Protein AF-A0AAV6JKT0-F1 (afdb_monomer_lite)

InterPro domains:
  IPR055290 F-box protein At3g26010-like [PTHR35546] (12-186)
  IPR056592 F-box protein At3g26010-like, beta-propeller domain [PF24750] (8-194)

Sequence (233 aa):
MDDPDCFFVGSSTSGIILCGRHPSTYFVCSPLADRWVRLPSPNDKTCGAMNVAVGFSFEEIQDTVSDTVRGRYRVVRANSRSISQIAHDTLLIETYSSETGVWEESVLRGCIPFLLIPRWPSTVFFYWVAYQSTIVAYDPDASHNRVWLIELPPSTGVQNVVLGESSSDGLLQCGIDDNVRSSLGLKVLRLQKNLHGYGCTAMVSALEWTVLYAFRYDWRVDQYPRLIAFLPA

Structure (mmCIF, N/CA/C/O backbone):
data_AF-A0AAV6JKT0-F1
#
_entry.id   AF-A0AAV6JKT0-F1
#
loop_
_atom_site.group_PDB
_atom_site.id
_atom_site.type_symbol
_atom_site.label_atom_id
_atom_site.label_alt_id
_atom_site.label_comp_id
_atom_site.label_asym_id
_atom_site.label_entity_id
_atom_site.label_seq_id
_atom_site.pdbx_PDB_ins_code
_atom_site.Cartn_x
_atom_site.Cartn_y
_atom_site.Cartn_z
_atom_site.occupancy
_atom_site.B_iso_or_equiv
_atom_site.auth_seq_id
_atom_site.auth_comp_id
_atom_site.auth_asym_id
_atom_site.auth_atom_id
_atom_site.pdbx_PDB_model_num
ATOM 1 N N . MET A 1 1 ? -31.814 -12.233 -8.873 1.00 32.31 1 MET A N 1
ATOM 2 C CA . MET A 1 1 ? -30.433 -12.738 -8.964 1.00 32.31 1 MET A CA 1
ATOM 3 C C . MET A 1 1 ? -29.643 -11.836 -8.055 1.00 32.31 1 MET A C 1
ATOM 5 O O . MET A 1 1 ? -29.435 -10.689 -8.424 1.00 32.31 1 MET A O 1
ATOM 9 N N . ASP A 1 2 ? -29.376 -12.299 -6.839 1.00 35.84 2 ASP A N 1
ATOM 10 C CA . ASP A 1 2 ? -28.517 -11.576 -5.908 1.00 35.84 2 ASP A CA 1
ATOM 11 C C . ASP A 1 2 ? -27.095 -11.604 -6.475 1.00 35.84 2 ASP A C 1
ATOM 13 O O . ASP A 1 2 ? -26.606 -12.662 -6.880 1.00 35.84 2 ASP A O 1
ATOM 17 N N . ASP A 1 3 ? -26.501 -10.420 -6.605 1.00 38.00 3 ASP A N 1
ATOM 18 C CA . ASP A 1 3 ? -25.117 -10.213 -7.031 1.00 38.00 3 ASP A CA 1
ATOM 19 C C . ASP A 1 3 ? -24.204 -11.083 -6.144 1.00 38.00 3 ASP A C 1
ATOM 21 O O . ASP A 1 3 ? -24.448 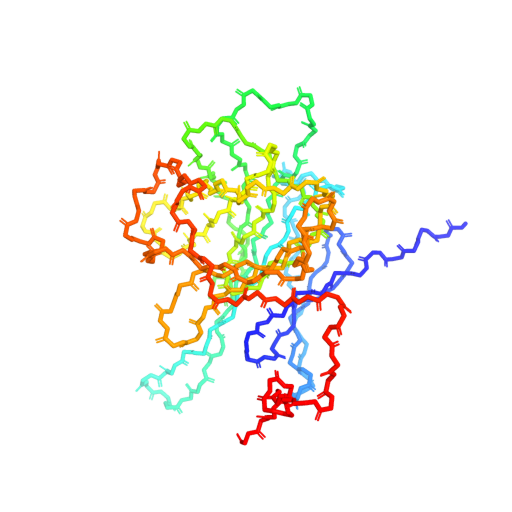-11.147 -4.933 1.00 38.00 3 ASP A O 1
ATOM 25 N N . PRO A 1 4 ? -23.195 -11.795 -6.682 1.00 43.84 4 PRO A N 1
ATOM 26 C CA . PRO A 1 4 ? -22.273 -12.547 -5.846 1.00 43.84 4 PRO A CA 1
ATOM 27 C C . PRO A 1 4 ? -21.649 -11.596 -4.828 1.00 43.84 4 PRO A C 1
ATOM 29 O O . PRO A 1 4 ? -20.977 -10.634 -5.192 1.00 43.84 4 PRO A O 1
ATOM 32 N N . ASP A 1 5 ? -21.904 -11.868 -3.550 1.00 49.44 5 ASP A N 1
ATOM 33 C CA . ASP A 1 5 ? -21.304 -11.168 -2.423 1.00 49.44 5 ASP A CA 1
ATOM 34 C C . ASP A 1 5 ? -19.788 -11.032 -2.656 1.00 49.44 5 ASP A C 1
ATOM 36 O O . ASP A 1 5 ? -19.050 -12.017 -2.605 1.00 49.44 5 ASP A O 1
ATOM 40 N N . CYS A 1 6 ? -19.312 -9.821 -2.954 1.00 55.22 6 CYS A N 1
ATOM 41 C CA . CYS A 1 6 ? -17.890 -9.559 -3.157 1.00 55.22 6 CYS A CA 1
ATOM 42 C C . CYS A 1 6 ? -17.157 -9.684 -1.815 1.00 55.22 6 CYS A C 1
ATOM 44 O O . CYS A 1 6 ? -17.088 -8.736 -1.025 1.00 55.22 6 CYS A O 1
ATOM 46 N N . PHE A 1 7 ? -16.622 -10.876 -1.553 1.00 58.41 7 PHE A N 1
ATOM 47 C CA . PHE A 1 7 ? -15.758 -11.146 -0.413 1.00 58.41 7 PHE A CA 1
ATOM 48 C C . PHE A 1 7 ? -14.3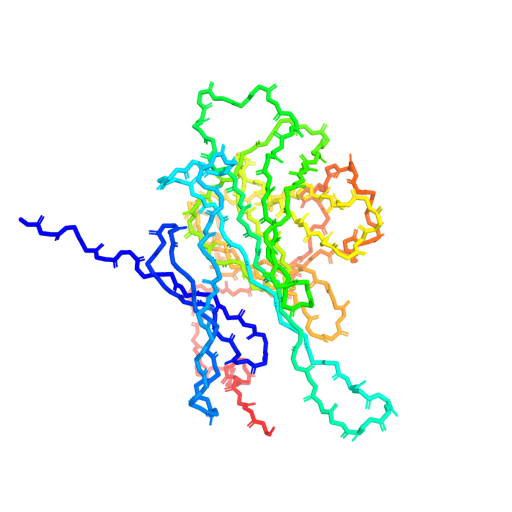54 -10.604 -0.682 1.00 58.41 7 PHE A C 1
ATOM 50 O O . PHE A 1 7 ? -13.700 -10.971 -1.656 1.00 58.41 7 PHE A O 1
ATOM 57 N N . PHE A 1 8 ? -13.884 -9.733 0.206 1.00 65.69 8 PHE A N 1
ATOM 58 C CA . PHE A 1 8 ? -12.494 -9.285 0.236 1.00 65.69 8 PHE A CA 1
ATOM 59 C C . PHE A 1 8 ? -11.712 -10.099 1.271 1.00 65.69 8 PHE A C 1
ATOM 61 O O . PHE A 1 8 ? -12.266 -10.429 2.317 1.00 65.69 8 PHE A O 1
ATOM 68 N N . VAL A 1 9 ? -10.440 -10.401 0.996 1.00 60.12 9 VAL A N 1
ATOM 69 C CA . VAL A 1 9 ? -9.518 -11.055 1.938 1.00 60.12 9 VAL A CA 1
ATOM 70 C C . VAL A 1 9 ? -8.156 -10.366 1.849 1.00 60.12 9 VAL A C 1
ATOM 72 O O . VAL A 1 9 ? -7.456 -10.521 0.856 1.00 60.12 9 VAL A O 1
ATOM 75 N N . GLY A 1 10 ? -7.778 -9.602 2.872 1.00 63.38 10 GLY A N 1
ATOM 76 C CA . GLY A 1 10 ? -6.409 -9.120 3.078 1.00 63.38 10 GLY A CA 1
ATOM 77 C C . GLY A 1 10 ? -5.739 -9.932 4.183 1.00 63.38 10 GLY A C 1
ATOM 78 O O . GLY A 1 10 ? -6.404 -10.278 5.154 1.00 63.38 10 GLY A O 1
ATOM 79 N N . SER A 1 11 ? -4.450 -10.241 4.060 1.00 63.47 11 SER A N 1
ATOM 80 C CA . SER A 1 11 ? -3.700 -10.979 5.088 1.00 63.47 11 SER A CA 1
ATOM 81 C C . SER A 1 11 ? -2.586 -10.113 5.656 1.00 63.47 11 SER A C 1
ATOM 83 O O . SER A 1 11 ? -2.016 -9.285 4.950 1.00 63.47 11 SER A O 1
ATOM 85 N N . SER A 1 12 ? -2.242 -10.323 6.920 1.00 68.81 12 SER A N 1
ATOM 86 C CA . SER A 1 12 ? -0.949 -9.915 7.461 1.00 68.81 12 SER A CA 1
ATOM 87 C C . SER A 1 12 ? 0.052 -11.067 7.402 1.00 68.81 12 SER A C 1
ATOM 89 O O . SER A 1 12 ? -0.317 -12.219 7.157 1.00 68.81 12 SER A O 1
ATOM 91 N N . THR A 1 13 ? 1.323 -10.765 7.658 1.00 65.38 13 THR A N 1
ATOM 92 C CA . THR A 1 13 ? 2.383 -11.763 7.871 1.00 65.38 13 THR A CA 1
ATOM 93 C C . THR A 1 13 ? 2.135 -12.644 9.097 1.00 65.38 13 THR A C 1
ATOM 95 O O . THR A 1 13 ? 2.583 -13.784 9.112 1.00 65.38 13 THR A O 1
ATOM 98 N N . SER A 1 14 ? 1.368 -12.168 10.083 1.00 70.06 14 SER A N 1
ATOM 99 C CA . SER A 1 14 ? 1.015 -12.913 11.304 1.00 70.06 14 SER A CA 1
ATOM 100 C C . SER A 1 14 ? -0.207 -13.833 11.147 1.00 70.06 14 SER A C 1
ATOM 102 O O . SER A 1 14 ? -0.729 -14.342 12.136 1.00 70.06 14 SER A O 1
ATOM 104 N N . GLY A 1 15 ? -0.728 -14.022 9.928 1.00 76.75 15 GLY A N 1
ATOM 105 C CA . GLY A 1 15 ? -1.898 -14.877 9.680 1.00 76.75 15 GLY A CA 1
ATOM 106 C C . GLY A 1 15 ? -3.232 -14.291 10.163 1.00 76.75 15 GLY A C 1
ATOM 107 O O . GLY A 1 15 ? -4.227 -15.011 10.259 1.00 76.75 15 GLY A O 1
ATOM 108 N N . ILE A 1 16 ? -3.267 -12.988 10.462 1.00 84.19 16 ILE A N 1
ATOM 109 C CA . ILE A 1 16 ? -4.502 -12.249 10.736 1.00 84.19 16 ILE A CA 1
ATOM 110 C C . ILE A 1 16 ? -5.101 -11.793 9.413 1.00 84.19 16 ILE A C 1
ATOM 112 O O . ILE A 1 16 ? -4.388 -11.343 8.515 1.00 84.19 16 ILE A O 1
ATOM 116 N N . ILE A 1 17 ? -6.420 -11.901 9.300 1.00 85.75 17 ILE A N 1
ATOM 117 C CA . ILE A 1 17 ? -7.137 -11.705 8.045 1.00 85.75 17 ILE A CA 1
ATOM 118 C C . ILE A 1 17 ? -8.158 -10.581 8.195 1.00 85.75 17 ILE A C 1
ATOM 120 O O . ILE A 1 17 ? -8.960 -10.584 9.127 1.00 85.75 17 ILE A O 1
ATOM 124 N N . LEU A 1 18 ? -8.177 -9.650 7.245 1.00 85.81 18 LEU A N 1
ATOM 125 C CA . LEU A 1 18 ? -9.281 -8.718 7.039 1.00 85.81 18 LEU A CA 1
ATOM 126 C C . LEU A 1 18 ? -10.234 -9.299 5.998 1.00 85.81 18 LEU A C 1
ATOM 128 O O . LEU A 1 18 ? -9.826 -9.549 4.867 1.00 85.81 18 LEU A O 1
ATOM 132 N N . CYS A 1 19 ? -11.504 -9.469 6.349 1.00 85.38 19 CYS A N 1
ATOM 133 C CA . CYS A 1 19 ? -12.520 -9.988 5.440 1.00 85.38 19 CYS A CA 1
ATOM 134 C C . CYS A 1 19 ? -13.866 -9.273 5.574 1.00 85.38 19 CYS A C 1
ATOM 136 O O . CYS A 1 19 ? -14.086 -8.526 6.520 1.00 85.38 19 CYS A O 1
ATOM 138 N N . GLY A 1 20 ? -14.780 -9.477 4.627 1.00 82.81 20 GLY A N 1
ATOM 139 C CA . GLY A 1 20 ? -16.140 -8.937 4.707 1.00 82.81 20 GLY A CA 1
ATOM 140 C C . GLY A 1 20 ? -16.773 -8.688 3.345 1.00 82.81 20 GLY A C 1
ATOM 141 O O . GLY A 1 20 ? -16.171 -8.994 2.313 1.00 82.81 20 GLY A O 1
ATOM 142 N N . ARG A 1 21 ? -17.992 -8.129 3.351 1.00 80.75 21 ARG A N 1
ATOM 143 C CA . ARG A 1 21 ? -18.654 -7.656 2.129 1.00 80.75 21 ARG A CA 1
ATOM 144 C C . ARG A 1 21 ? -18.147 -6.261 1.816 1.00 80.75 21 ARG A C 1
ATOM 146 O O . ARG A 1 21 ? -18.531 -5.282 2.468 1.00 80.75 21 ARG A O 1
ATOM 153 N N . HIS A 1 22 ? -17.266 -6.193 0.831 1.00 74.94 22 HIS A N 1
ATOM 154 C CA . HIS A 1 22 ? -16.727 -4.937 0.348 1.00 74.94 22 HIS A CA 1
ATOM 155 C C . HIS A 1 22 ? -17.815 -4.143 -0.407 1.00 74.94 22 HIS A C 1
ATOM 157 O O . HIS A 1 22 ? -18.597 -4.753 -1.135 1.00 74.94 22 HIS A O 1
ATOM 163 N N . PRO A 1 23 ? -17.883 -2.804 -0.272 1.00 79.69 23 PRO A N 1
ATOM 164 C CA . PRO A 1 23 ? -16.999 -1.941 0.515 1.00 79.69 23 PRO A CA 1
ATOM 165 C C . PRO A 1 23 ? -17.509 -1.545 1.906 1.00 79.69 23 PRO A C 1
ATOM 167 O O . PRO A 1 23 ? -16.877 -0.691 2.531 1.00 79.69 23 PRO A O 1
ATOM 170 N N . SER A 1 24 ? -18.619 -2.111 2.384 1.00 79.75 24 SER A N 1
ATOM 171 C CA . SER A 1 24 ? -19.385 -1.579 3.523 1.00 79.75 24 SER A CA 1
ATOM 172 C C . SER A 1 24 ? -19.163 -2.299 4.855 1.00 79.75 24 SER A C 1
ATOM 174 O O . SER A 1 24 ? -19.446 -1.735 5.912 1.00 79.75 24 SER A O 1
ATOM 176 N N . THR A 1 25 ? -18.665 -3.538 4.847 1.00 86.69 25 THR A N 1
ATOM 177 C CA . THR A 1 25 ? -18.475 -4.319 6.079 1.00 86.69 25 THR A CA 1
ATOM 178 C C . THR A 1 25 ? -17.109 -4.980 6.131 1.00 86.69 25 THR A C 1
ATOM 180 O O . THR A 1 25 ? -16.659 -5.576 5.155 1.00 86.69 25 THR A O 1
ATOM 183 N N . TYR A 1 26 ? -16.478 -4.899 7.303 1.00 88.44 26 TYR A N 1
ATOM 184 C CA . TYR A 1 26 ? -15.152 -5.446 7.557 1.00 88.44 26 TYR A CA 1
ATOM 185 C C . TYR A 1 26 ? -15.118 -6.180 8.897 1.00 88.44 26 TYR A C 1
ATOM 187 O O . TYR A 1 26 ? -15.708 -5.743 9.889 1.00 88.44 26 TYR A O 1
ATOM 195 N N . PHE A 1 27 ? -14.390 -7.285 8.907 1.00 90.12 27 PHE A N 1
ATOM 196 C CA . PHE A 1 27 ? -14.126 -8.147 10.039 1.00 90.12 27 PHE A CA 1
ATOM 197 C C . PHE A 1 27 ? -12.637 -8.453 10.070 1.00 90.12 27 PHE A C 1
ATOM 199 O O . PHE A 1 27 ? -12.055 -8.828 9.053 1.00 90.12 27 PHE A O 1
ATOM 206 N N . VAL A 1 28 ? -12.032 -8.327 11.242 1.00 89.06 28 VAL A N 1
ATOM 207 C CA . VAL A 1 28 ? -10.684 -8.831 11.492 1.00 89.06 28 VAL A CA 1
ATOM 208 C C . VAL A 1 28 ? -10.810 -10.185 12.166 1.00 89.06 28 VAL A C 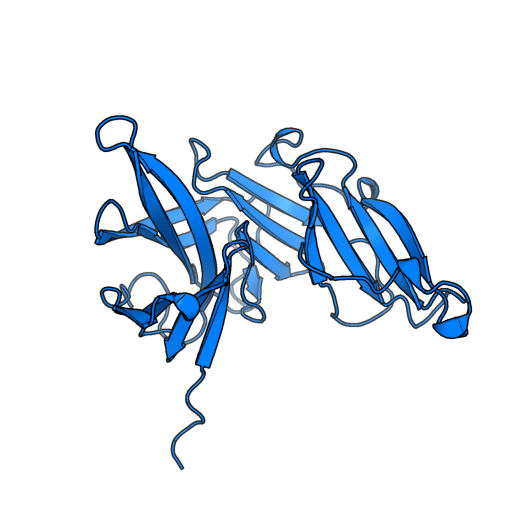1
ATOM 210 O O . VAL A 1 28 ? -11.462 -10.315 13.202 1.00 89.06 28 VAL A O 1
ATOM 213 N N . CYS A 1 29 ? -10.215 -11.192 11.543 1.00 87.19 29 CYS A N 1
ATOM 214 C CA . CYS A 1 29 ? -10.272 -12.582 11.952 1.00 87.19 29 CYS A CA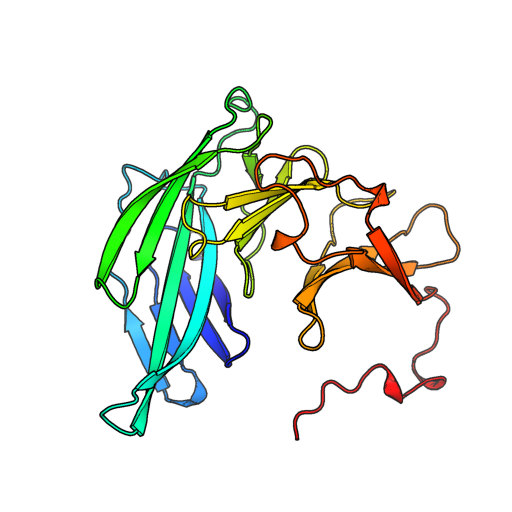 1
ATOM 215 C C . CYS A 1 29 ? -8.873 -13.075 12.324 1.00 87.19 29 CYS A C 1
ATOM 217 O O . CYS A 1 29 ? -7.926 -12.918 11.553 1.00 87.19 29 CYS A O 1
ATOM 219 N N . SER A 1 30 ? -8.764 -13.729 13.479 1.00 84.81 30 SER A N 1
ATOM 220 C CA . SER A 1 30 ? -7.663 -14.636 13.798 1.00 84.81 30 SER A CA 1
ATOM 221 C C . SER A 1 30 ? -8.188 -16.069 13.668 1.00 84.81 30 SER A C 1
ATOM 223 O O . SER A 1 30 ? -8.852 -16.542 14.594 1.00 84.81 30 SER A O 1
ATOM 225 N N . PRO A 1 31 ? -7.930 -16.765 12.542 1.00 76.50 31 PRO A N 1
ATOM 226 C CA . PRO A 1 31 ? -8.450 -18.117 12.329 1.00 76.50 31 PRO A CA 1
ATOM 227 C C . PRO A 1 31 ? -7.935 -19.110 13.374 1.00 76.50 31 PRO A C 1
ATOM 229 O O . PRO A 1 31 ? -8.661 -20.003 13.792 1.00 76.50 31 PRO A O 1
ATOM 232 N N . LEU A 1 32 ? -6.689 -18.927 13.826 1.00 78.19 32 LEU A N 1
ATOM 233 C CA . LEU A 1 32 ? -6.054 -19.784 14.830 1.00 78.19 32 LEU A CA 1
ATOM 234 C C . LEU A 1 32 ? -6.672 -19.622 16.223 1.00 78.19 32 LEU A C 1
ATOM 236 O O . LEU A 1 32 ? -6.697 -20.576 16.994 1.00 78.19 32 LEU A O 1
ATOM 240 N N . ALA A 1 33 ? -7.162 -18.424 16.547 1.00 78.75 33 ALA A N 1
ATOM 241 C CA . ALA A 1 33 ? -7.764 -18.128 17.843 1.00 78.75 33 ALA A CA 1
ATOM 242 C C . ALA A 1 33 ? -9.302 -18.192 17.834 1.00 78.75 33 ALA A C 1
ATOM 244 O O . ALA A 1 33 ? -9.906 -17.945 18.875 1.00 78.75 33 ALA A O 1
ATOM 245 N N . ASP A 1 34 ? -9.920 -18.458 16.677 1.00 80.19 34 ASP A N 1
ATOM 246 C CA . ASP A 1 34 ? -11.366 -18.349 16.427 1.00 80.19 34 ASP A CA 1
ATOM 247 C C . ASP A 1 34 ? -11.967 -17.021 16.928 1.00 80.19 34 ASP A C 1
ATOM 249 O O . ASP A 1 34 ? -13.020 -16.949 17.563 1.00 80.19 34 ASP A O 1
ATOM 253 N N . ARG A 1 35 ? -11.239 -15.925 16.687 1.00 84.31 35 ARG A N 1
ATOM 254 C CA . ARG A 1 35 ? -11.642 -14.581 17.119 1.00 84.31 35 ARG A CA 1
ATOM 255 C C . ARG A 1 35 ? -12.001 -13.722 15.928 1.00 84.31 35 ARG A C 1
ATOM 257 O O . ARG A 1 35 ? -11.187 -13.532 15.029 1.00 84.31 35 ARG A O 1
ATOM 264 N N . TRP A 1 36 ? -13.188 -13.133 16.003 1.00 88.81 36 TRP A N 1
ATOM 265 C CA . TRP A 1 36 ? -13.753 -12.273 14.975 1.00 88.81 36 TRP A CA 1
ATOM 266 C C . TRP A 1 36 ? -14.126 -10.929 15.583 1.00 88.81 36 TRP A C 1
ATOM 268 O O . TRP A 1 36 ? -14.878 -10.859 16.554 1.00 88.81 36 TRP A O 1
ATOM 278 N N . VAL A 1 37 ? -13.616 -9.851 14.998 1.00 90.44 37 VAL A N 1
ATOM 279 C CA . VAL A 1 37 ? -13.924 -8.484 15.416 1.00 90.44 37 VAL A CA 1
ATOM 280 C C . VAL A 1 37 ? -14.566 -7.757 14.250 1.00 90.44 37 VAL A C 1
ATOM 282 O O . VAL A 1 37 ? -13.920 -7.513 13.234 1.00 90.44 37 VAL A O 1
ATOM 285 N N . ARG A 1 38 ? -15.845 -7.403 14.391 1.00 92.31 38 ARG A N 1
ATOM 286 C CA . ARG A 1 38 ? -16.543 -6.554 13.422 1.00 92.31 38 ARG A CA 1
ATOM 287 C C . ARG A 1 38 ? -16.101 -5.106 13.601 1.00 92.31 38 ARG A C 1
ATOM 289 O O . ARG A 1 38 ? -16.166 -4.583 14.711 1.00 92.31 38 ARG A O 1
ATOM 296 N N . LEU A 1 39 ? -15.712 -4.457 12.509 1.00 92.31 39 LEU A N 1
ATOM 297 C CA . LEU A 1 39 ? -15.345 -3.044 12.526 1.00 92.31 39 LEU A CA 1
ATOM 298 C C . LEU A 1 39 ? -16.591 -2.148 12.406 1.00 92.31 39 LEU A C 1
ATOM 300 O O . LEU A 1 39 ? -17.601 -2.571 11.824 1.00 92.31 39 LEU A O 1
ATOM 304 N N . PRO A 1 40 ? -16.540 -0.904 12.920 1.00 92.56 40 PRO A N 1
ATOM 305 C CA . PRO A 1 40 ? -17.549 0.110 12.634 1.00 92.56 40 PRO A CA 1
ATOM 306 C C . PRO A 1 40 ? -17.717 0.317 11.127 1.00 92.56 40 PRO A C 1
ATOM 308 O O . PRO A 1 40 ? -16.780 0.116 10.352 1.00 92.56 40 PRO A O 1
ATOM 311 N N . SER A 1 41 ? -18.915 0.722 10.709 1.00 89.06 41 SER A N 1
ATOM 312 C CA . SER A 1 41 ? -19.214 0.929 9.288 1.00 89.06 41 SER A CA 1
ATOM 313 C C . SER A 1 41 ? -18.422 2.101 8.694 1.00 89.06 41 SER A C 1
ATOM 315 O O . SER A 1 41 ? -18.225 3.099 9.393 1.00 89.06 41 SER A O 1
ATOM 317 N N . PRO A 1 42 ? -18.006 1.959 7.419 1.00 85.50 42 PRO A N 1
ATOM 318 C CA . PRO A 1 42 ? -17.434 3.010 6.591 1.00 85.50 42 PRO A CA 1
ATOM 319 C C . PRO A 1 42 ? -18.022 4.405 6.770 1.00 85.50 42 PRO A C 1
ATOM 321 O O . PRO A 1 42 ? -19.242 4.481 6.923 1.00 85.50 42 PRO A O 1
ATOM 324 N N . ASN A 1 43 ? -17.276 5.497 6.557 1.00 78.19 43 ASN A N 1
ATOM 325 C CA . ASN A 1 43 ? -17.948 6.741 6.170 1.00 78.19 43 ASN A CA 1
ATOM 326 C C . ASN A 1 43 ? -18.172 6.753 4.649 1.00 78.19 43 ASN A C 1
ATOM 328 O O . ASN A 1 43 ? -17.275 7.073 3.869 1.00 78.19 43 ASN A O 1
ATOM 332 N N . ASP A 1 44 ? -19.393 6.444 4.211 1.00 69.75 44 ASP A N 1
ATOM 333 C CA . ASP A 1 44 ? -19.748 6.389 2.782 1.00 69.75 44 ASP A CA 1
ATOM 334 C C . ASP A 1 44 ? -19.658 7.748 2.059 1.00 69.75 44 ASP A C 1
ATOM 336 O O . ASP A 1 44 ? -19.763 7.814 0.833 1.00 69.75 44 ASP A O 1
ATOM 340 N N . LYS A 1 45 ? -19.464 8.853 2.794 1.00 68.25 45 LYS A N 1
ATOM 341 C CA . LYS A 1 45 ? -19.279 10.188 2.204 1.00 68.25 45 LYS A CA 1
ATOM 342 C C . LYS A 1 45 ? -17.876 10.404 1.634 1.00 68.25 45 LYS A C 1
ATOM 344 O O . LYS A 1 45 ? -17.716 11.247 0.753 1.00 68.25 45 LYS A O 1
ATOM 349 N N . THR A 1 46 ? -16.883 9.668 2.125 1.00 65.56 46 THR A N 1
ATOM 350 C CA . THR A 1 46 ? -15.460 9.989 1.911 1.00 65.56 46 THR A CA 1
ATOM 351 C C . THR A 1 46 ? -14.855 9.102 0.837 1.00 65.56 46 THR A C 1
ATOM 353 O O . THR A 1 46 ? -14.284 9.589 -0.148 1.00 65.56 46 THR A O 1
ATOM 356 N N . CYS A 1 47 ? -15.083 7.796 0.954 1.00 64.00 47 CYS A N 1
ATOM 357 C CA . CYS A 1 47 ? -14.863 6.848 -0.125 1.00 64.00 47 CYS A CA 1
ATOM 358 C C . CYS A 1 47 ? -16.216 6.416 -0.695 1.00 64.00 47 CYS A C 1
ATOM 360 O O . CYS A 1 47 ? -17.089 5.968 0.044 1.00 64.00 47 CYS A O 1
ATOM 362 N N . GLY A 1 48 ? -16.399 6.553 -2.012 1.00 63.31 48 GLY A N 1
ATOM 363 C CA . GLY A 1 48 ? -17.666 6.217 -2.663 1.00 63.31 48 GLY A CA 1
ATOM 364 C C . GLY A 1 48 ? -18.063 4.747 -2.474 1.00 63.31 48 GLY A C 1
ATOM 365 O O . GLY A 1 48 ? -17.215 3.866 -2.382 1.00 63.31 48 GLY A O 1
ATOM 366 N N . ALA A 1 49 ? -19.367 4.473 -2.475 1.00 61.28 49 ALA A N 1
ATOM 367 C CA . ALA A 1 49 ? -19.945 3.187 -2.071 1.00 61.28 49 ALA A CA 1
ATOM 368 C C . ALA A 1 49 ? -19.678 1.977 -2.996 1.00 61.28 49 ALA A C 1
ATOM 370 O O . ALA A 1 49 ? -20.186 0.899 -2.708 1.00 61.28 49 ALA A O 1
ATOM 371 N N . MET A 1 50 ? -18.936 2.114 -4.104 1.00 62.56 50 MET A N 1
ATOM 372 C CA . MET A 1 50 ? -18.774 1.015 -5.077 1.00 62.56 50 MET A CA 1
ATOM 373 C C . MET A 1 50 ? -17.335 0.708 -5.503 1.00 62.56 50 MET A C 1
ATOM 375 O O . MET A 1 50 ? -17.065 -0.430 -5.860 1.00 62.56 50 MET A O 1
ATOM 379 N N . ASN A 1 51 ? -16.405 1.667 -5.454 1.00 71.88 51 ASN A N 1
ATOM 380 C CA . ASN A 1 51 ? -15.039 1.463 -5.947 1.00 71.88 51 ASN A CA 1
ATOM 381 C C . ASN A 1 51 ? -14.036 1.977 -4.915 1.00 71.88 51 ASN A C 1
ATOM 383 O O . ASN A 1 51 ? -13.728 3.169 -4.873 1.00 71.88 51 ASN A O 1
ATOM 387 N N . VAL A 1 52 ? -13.532 1.084 -4.064 1.00 78.69 52 VAL A N 1
ATOM 388 C CA . VAL A 1 52 ? -12.601 1.458 -2.995 1.00 78.69 52 VAL A CA 1
ATOM 389 C C . VAL A 1 52 ? -11.430 0.494 -2.989 1.00 78.69 52 VAL A C 1
ATOM 391 O O . VAL A 1 52 ? -11.607 -0.718 -2.943 1.00 78.69 52 VAL A O 1
ATOM 394 N N . ALA A 1 53 ? -10.215 1.023 -3.041 1.00 79.94 53 ALA A N 1
ATOM 395 C CA . ALA A 1 53 ? -9.036 0.211 -2.799 1.00 79.94 53 ALA A CA 1
ATOM 396 C C . ALA A 1 53 ? -8.875 0.027 -1.285 1.00 79.94 53 ALA A C 1
ATOM 398 O O . ALA A 1 53 ? -9.075 0.973 -0.523 1.00 79.94 53 ALA A O 1
ATOM 399 N N . VAL A 1 54 ? -8.538 -1.185 -0.847 1.00 81.19 54 VAL A N 1
ATOM 400 C CA . VAL A 1 54 ? -8.392 -1.515 0.577 1.00 81.19 54 VAL A CA 1
ATOM 401 C C . VAL A 1 54 ? -6.997 -2.051 0.823 1.00 81.19 54 VAL A C 1
ATOM 403 O O . VAL A 1 54 ? -6.498 -2.876 0.058 1.00 81.19 54 VAL A O 1
ATOM 406 N N . GLY A 1 55 ? -6.376 -1.602 1.904 1.00 81.50 55 GLY A N 1
ATOM 407 C CA . GLY A 1 55 ? -5.236 -2.298 2.478 1.00 81.50 55 GLY A CA 1
ATOM 408 C C . GLY A 1 55 ? -5.468 -2.630 3.942 1.00 81.50 55 GLY A C 1
ATOM 409 O O . GLY A 1 55 ? -6.350 -2.071 4.603 1.00 81.50 55 GLY A O 1
ATOM 410 N N . PHE A 1 56 ? -4.652 -3.552 4.432 1.00 83.56 56 PHE A N 1
ATOM 411 C CA . PHE A 1 56 ? -4.702 -4.036 5.796 1.00 83.56 56 PHE A CA 1
ATOM 412 C C . PHE A 1 56 ? -3.285 -4.160 6.346 1.00 83.56 56 PHE A C 1
ATOM 414 O O . PHE A 1 56 ? -2.415 -4.737 5.693 1.00 83.56 56 PHE A O 1
ATOM 421 N N . SER A 1 57 ? -3.068 -3.640 7.550 1.00 81.19 57 SER A N 1
ATOM 422 C CA . SER A 1 57 ? -1.840 -3.861 8.305 1.00 81.19 57 SER A CA 1
ATOM 423 C C . SER A 1 57 ? -2.164 -4.386 9.696 1.00 81.19 57 SER A C 1
ATOM 425 O O . SER A 1 57 ? -3.163 -4.005 10.309 1.00 81.19 57 SER A O 1
ATOM 427 N N . PHE A 1 58 ? -1.311 -5.278 10.184 1.00 83.00 58 PHE A N 1
ATOM 428 C CA . PHE A 1 58 ? -1.357 -5.817 11.534 1.00 83.00 58 PHE A CA 1
ATOM 429 C C . PHE A 1 58 ? 0.069 -5.884 12.064 1.00 83.00 58 PHE A C 1
ATOM 431 O O . PHE A 1 58 ? 0.976 -6.297 11.345 1.00 83.00 58 PHE A O 1
ATOM 438 N N . GLU A 1 59 ? 0.235 -5.503 13.317 1.00 81.50 59 GLU A N 1
ATOM 439 C CA . GLU A 1 59 ? 1.494 -5.501 14.038 1.00 81.50 59 GLU A CA 1
ATOM 440 C C . GLU A 1 59 ? 1.262 -6.063 15.438 1.00 81.50 59 GLU A C 1
ATOM 442 O O . GLU A 1 59 ? 0.268 -5.748 16.097 1.00 81.50 59 GLU A O 1
ATOM 447 N N . GLU A 1 60 ? 2.188 -6.894 15.901 1.00 83.12 60 GLU A N 1
ATOM 448 C CA . GLU A 1 60 ? 2.209 -7.358 17.281 1.00 83.12 60 GLU A CA 1
ATOM 449 C C . GLU A 1 60 ? 2.999 -6.369 18.127 1.00 83.12 60 GLU A C 1
ATOM 451 O O . GLU A 1 60 ? 4.187 -6.150 17.907 1.00 83.12 60 GLU A O 1
ATOM 456 N N . ILE A 1 61 ? 2.330 -5.768 19.104 1.00 80.81 61 ILE A N 1
ATOM 457 C CA . ILE A 1 61 ? 2.948 -4.859 20.058 1.00 80.81 61 ILE A CA 1
ATOM 458 C C . ILE A 1 61 ? 3.087 -5.600 21.375 1.00 80.81 61 ILE A C 1
ATOM 460 O O . ILE A 1 61 ? 2.104 -6.087 21.940 1.00 80.81 61 ILE A O 1
ATOM 464 N N . GLN A 1 62 ? 4.312 -5.658 21.884 1.00 78.38 62 GLN A N 1
ATOM 465 C CA . GLN A 1 62 ? 4.557 -6.153 23.226 1.00 78.38 62 GLN A CA 1
ATOM 466 C C . GLN A 1 62 ? 4.232 -5.051 24.232 1.00 78.38 62 GLN A C 1
ATOM 468 O O . GLN A 1 62 ? 4.858 -3.989 24.240 1.00 78.38 62 GLN A O 1
ATOM 473 N N . ASP A 1 63 ? 3.228 -5.290 25.070 1.00 73.12 63 ASP A N 1
ATOM 474 C CA . ASP A 1 63 ? 2.899 -4.384 26.158 1.00 73.12 63 ASP A CA 1
ATOM 475 C C . ASP A 1 63 ? 3.942 -4.546 27.265 1.00 73.12 63 ASP A C 1
ATOM 477 O O . ASP A 1 63 ? 3.958 -5.530 28.006 1.00 73.12 63 ASP A O 1
ATOM 481 N N . THR A 1 64 ? 4.819 -3.551 27.385 1.00 73.94 64 THR A N 1
ATOM 482 C CA . THR A 1 64 ? 5.904 -3.527 28.373 1.00 73.94 64 THR A CA 1
ATOM 483 C C . THR A 1 64 ? 5.413 -3.560 29.821 1.00 73.94 64 THR A C 1
ATOM 485 O O . THR A 1 64 ? 6.208 -3.834 30.716 1.00 73.94 64 THR A O 1
ATOM 488 N N . VAL A 1 65 ? 4.138 -3.240 30.076 1.00 76.12 65 VAL A N 1
ATOM 489 C CA . VAL A 1 65 ? 3.565 -3.196 31.429 1.00 76.12 65 VAL A CA 1
ATOM 490 C C . VAL A 1 65 ? 2.928 -4.529 31.813 1.00 76.12 65 VAL A C 1
ATOM 492 O O . VAL A 1 65 ? 3.071 -4.962 32.954 1.00 76.12 65 VAL A O 1
ATOM 495 N N . SER A 1 66 ? 2.216 -5.172 30.886 1.00 73.12 66 SER A N 1
ATOM 496 C CA . SER A 1 66 ? 1.486 -6.417 31.161 1.00 73.12 66 SER A CA 1
ATOM 497 C C . SER A 1 66 ? 2.213 -7.687 30.710 1.00 73.12 66 SER A C 1
ATOM 499 O O . SER A 1 66 ? 1.737 -8.778 31.015 1.00 73.12 66 SER A O 1
ATOM 501 N N . ASP A 1 67 ? 3.335 -7.555 29.992 1.00 70.94 67 ASP A N 1
ATOM 502 C CA . ASP A 1 67 ? 4.037 -8.644 29.292 1.00 70.94 67 ASP A CA 1
ATOM 503 C C . ASP A 1 67 ? 3.102 -9.466 28.384 1.00 70.94 67 ASP A C 1
ATOM 505 O O . ASP A 1 67 ? 3.315 -10.644 28.102 1.00 70.94 67 ASP A O 1
ATOM 509 N N . THR A 1 68 ? 2.015 -8.834 27.926 1.00 72.06 68 THR A N 1
ATOM 510 C CA . THR A 1 68 ? 1.083 -9.434 26.976 1.00 72.06 68 THR A CA 1
ATOM 511 C C . THR A 1 68 ? 1.340 -8.894 25.580 1.00 72.06 68 THR A C 1
ATOM 513 O O . THR A 1 68 ? 1.625 -7.714 25.375 1.00 72.06 68 THR A O 1
ATOM 516 N N . VAL A 1 69 ? 1.235 -9.776 24.589 1.00 70.75 69 VAL A N 1
ATOM 517 C CA . VAL A 1 69 ? 1.285 -9.380 23.183 1.00 70.75 69 VAL A CA 1
ATOM 518 C C . VAL A 1 69 ? -0.111 -8.936 22.768 1.00 70.75 69 VAL A C 1
ATOM 520 O O . VAL A 1 69 ? -1.073 -9.707 22.834 1.00 70.75 69 VAL A O 1
ATOM 523 N N . ARG A 1 70 ? -0.232 -7.681 22.335 1.00 79.19 70 ARG A N 1
ATOM 524 C CA . ARG A 1 70 ? -1.466 -7.121 21.788 1.00 79.19 70 ARG A CA 1
ATOM 525 C C . ARG A 1 70 ? -1.288 -6.846 20.302 1.00 79.19 70 ARG A C 1
ATOM 527 O O . ARG A 1 70 ? -0.364 -6.159 19.889 1.00 79.19 70 ARG A O 1
ATOM 534 N N . GLY A 1 71 ? -2.238 -7.314 19.500 1.00 81.31 71 GLY A N 1
ATOM 535 C CA . GLY A 1 71 ? -2.319 -6.937 18.094 1.00 81.31 71 GLY A CA 1
ATOM 536 C C . GLY A 1 71 ? -2.833 -5.508 17.915 1.00 81.31 71 GLY A C 1
ATOM 537 O O . GLY A 1 71 ? -3.906 -5.164 18.424 1.00 81.31 71 GLY A O 1
ATOM 538 N N . ARG A 1 72 ? -2.099 -4.698 17.155 1.00 86.38 72 ARG A N 1
ATOM 539 C CA . ARG A 1 72 ? -2.558 -3.437 16.568 1.00 86.38 72 ARG A CA 1
ATOM 540 C C . ARG A 1 72 ? -2.840 -3.665 15.093 1.00 86.38 72 ARG A C 1
ATOM 542 O O . ARG A 1 72 ? -2.049 -4.297 14.407 1.00 86.38 72 ARG A O 1
ATOM 549 N N . TYR A 1 73 ? -3.945 -3.137 14.583 1.00 86.88 73 TYR A N 1
ATOM 550 C CA . TYR A 1 73 ? -4.235 -3.208 13.157 1.00 86.88 73 TYR A CA 1
ATOM 551 C C . TYR A 1 73 ? -4.872 -1.940 12.619 1.00 86.88 73 TYR A C 1
ATOM 553 O O . TYR A 1 73 ? -5.562 -1.208 13.337 1.00 86.88 73 TYR A O 1
ATOM 561 N N . ARG A 1 74 ? -4.651 -1.711 11.324 1.00 88.75 74 ARG A N 1
ATOM 562 C CA . ARG A 1 74 ? -5.248 -0.609 10.577 1.00 88.75 74 ARG A CA 1
ATOM 563 C C . ARG A 1 74 ? -5.859 -1.100 9.279 1.00 88.75 74 ARG A C 1
ATOM 565 O O . ARG A 1 74 ? -5.354 -2.020 8.634 1.00 88.75 74 ARG A O 1
ATOM 572 N N . VAL A 1 75 ? -6.952 -0.457 8.894 1.00 87.75 75 VAL A N 1
ATOM 573 C CA . VAL A 1 75 ? -7.594 -0.655 7.593 1.00 87.75 75 VAL A CA 1
ATOM 574 C C . VAL A 1 75 ? -7.622 0.686 6.899 1.00 87.75 75 VAL A C 1
ATOM 576 O O . VAL A 1 75 ? -8.163 1.636 7.453 1.00 87.75 75 VAL A O 1
ATOM 579 N N . VAL A 1 76 ? -7.066 0.765 5.695 1.00 86.81 76 VAL A N 1
ATOM 580 C CA . VAL A 1 76 ? -7.125 1.988 4.887 1.00 86.81 76 VAL A CA 1
ATOM 581 C C . VAL A 1 76 ? -8.020 1.713 3.703 1.00 86.81 76 VAL A C 1
ATOM 583 O O . VAL A 1 76 ? -7.799 0.759 2.953 1.00 86.81 76 VAL A O 1
ATOM 586 N N . ARG A 1 77 ? -9.026 2.563 3.544 1.00 86.25 77 ARG A N 1
ATOM 587 C CA . ARG A 1 77 ? -9.875 2.633 2.363 1.00 86.25 77 ARG A CA 1
ATOM 588 C C . ARG A 1 77 ? -9.459 3.865 1.574 1.00 86.25 77 ARG A C 1
ATOM 590 O O . ARG A 1 77 ? -9.298 4.945 2.134 1.00 86.25 77 ARG A O 1
ATOM 597 N N . ALA A 1 78 ? -9.290 3.696 0.274 1.00 82.12 78 ALA A N 1
ATOM 598 C CA . ALA A 1 78 ? -8.903 4.764 -0.624 1.00 82.12 78 ALA A CA 1
ATOM 599 C C . ALA A 1 78 ? -9.870 4.841 -1.802 1.00 82.12 78 ALA A C 1
ATOM 601 O O . ALA A 1 78 ? -10.161 3.838 -2.460 1.00 82.12 78 ALA A O 1
ATOM 602 N N . ASN A 1 79 ? -10.378 6.043 -2.062 1.00 78.19 79 ASN A N 1
ATOM 603 C CA . ASN A 1 79 ? -11.393 6.269 -3.082 1.00 78.19 79 ASN A CA 1
ATOM 604 C C . ASN A 1 79 ? -10.837 5.921 -4.474 1.00 78.19 79 ASN A C 1
ATOM 606 O O . ASN A 1 79 ? -9.893 6.558 -4.939 1.00 78.19 79 ASN A O 1
ATOM 610 N N . SER A 1 80 ? -11.400 4.920 -5.156 1.00 69.12 80 SER A N 1
ATOM 611 C CA . SER A 1 80 ? -10.990 4.602 -6.522 1.00 69.12 80 SER A CA 1
ATOM 612 C C . SER A 1 80 ? -11.766 5.483 -7.499 1.00 69.12 80 SER A C 1
ATOM 614 O O . SER A 1 80 ? -12.977 5.355 -7.689 1.00 69.12 80 SER A O 1
ATOM 616 N N . ARG A 1 81 ? -11.043 6.431 -8.097 1.00 67.44 81 ARG A N 1
ATOM 617 C CA . ARG A 1 81 ? -11.587 7.380 -9.069 1.00 67.44 81 ARG A CA 1
ATOM 618 C C . ARG A 1 81 ? -11.692 6.763 -10.459 1.00 67.44 81 ARG A C 1
ATOM 620 O O . ARG A 1 81 ? -10.885 5.922 -10.848 1.00 67.44 81 ARG A O 1
ATOM 627 N N . SER A 1 82 ? -12.655 7.254 -11.237 1.00 64.12 82 SER A N 1
ATOM 628 C CA . SER A 1 82 ? -12.739 6.942 -12.667 1.00 64.12 82 SER A CA 1
ATOM 629 C C . SER A 1 82 ? -11.520 7.497 -13.414 1.00 64.12 82 SER A C 1
ATOM 631 O O . SER A 1 82 ? -10.990 8.551 -13.061 1.00 64.12 82 SER A O 1
ATOM 633 N N . ILE A 1 83 ? -11.130 6.839 -14.510 1.00 60.94 83 ILE A N 1
ATOM 634 C CA . ILE A 1 83 ? -10.078 7.300 -15.437 1.00 60.94 83 ILE A CA 1
ATOM 635 C C . ILE A 1 83 ? -10.362 8.727 -15.948 1.00 60.94 83 ILE A C 1
ATOM 637 O O . ILE A 1 83 ? -9.445 9.495 -16.218 1.00 60.94 83 ILE A O 1
ATOM 641 N N . SER A 1 84 ? -11.630 9.136 -16.016 1.00 57.62 84 SER A N 1
ATOM 642 C CA . SER A 1 84 ? -12.022 10.500 -16.399 1.00 57.62 84 SER A CA 1
ATOM 643 C C . SER A 1 84 ? -11.684 11.580 -15.355 1.00 57.62 84 SER A C 1
ATOM 645 O O . SER A 1 84 ? -11.904 12.758 -15.617 1.00 57.62 84 SER A O 1
ATOM 647 N N . GLN A 1 85 ? -11.170 11.207 -14.177 1.00 62.56 85 GLN A N 1
ATOM 648 C CA . GLN A 1 85 ? -10.877 12.099 -13.046 1.00 62.56 85 GLN A CA 1
ATOM 649 C C . GLN A 1 85 ? -9.368 12.190 -12.717 1.00 62.56 85 GLN A C 1
ATOM 651 O O . GLN A 1 85 ? -9.004 12.641 -11.628 1.00 62.56 85 GLN A O 1
ATOM 656 N N . ILE A 1 86 ? -8.477 11.796 -13.644 1.00 63.53 86 ILE A N 1
ATOM 657 C CA . ILE A 1 86 ? -6.996 11.838 -13.514 1.00 63.53 86 ILE A CA 1
ATOM 658 C C . ILE A 1 86 ? -6.454 13.281 -13.635 1.00 63.53 86 ILE A C 1
ATOM 660 O O . ILE A 1 86 ? -5.512 13.564 -14.364 1.00 63.53 86 ILE A O 1
ATOM 664 N N . ALA A 1 87 ? -7.072 14.241 -12.951 1.00 61.88 87 ALA A N 1
ATOM 665 C CA . ALA A 1 87 ? -6.636 15.641 -12.948 1.00 61.88 87 ALA A CA 1
ATOM 666 C C . ALA A 1 87 ? -5.960 16.056 -11.631 1.00 61.88 87 ALA A C 1
ATOM 668 O O . ALA A 1 87 ? -5.492 17.184 -11.506 1.00 61.88 87 ALA A O 1
ATOM 669 N N . HIS A 1 88 ? -5.921 15.167 -10.636 1.00 72.88 88 HIS A N 1
ATOM 670 C CA . HIS A 1 88 ? -5.544 15.517 -9.272 1.00 72.88 88 HIS A CA 1
ATOM 671 C C . HIS A 1 88 ? -4.405 14.638 -8.755 1.00 72.88 88 HIS A C 1
ATOM 673 O O . HIS A 1 88 ? -4.449 13.415 -8.861 1.00 72.88 88 HIS A O 1
ATOM 679 N N . ASP A 1 89 ? -3.430 15.289 -8.129 1.00 80.12 89 ASP A N 1
ATOM 680 C CA . ASP A 1 89 ? -2.303 14.729 -7.372 1.00 80.12 89 ASP A CA 1
ATOM 681 C C . ASP A 1 89 ? -2.697 14.266 -5.961 1.00 80.12 89 ASP A C 1
ATOM 683 O O . ASP A 1 89 ? -1.845 13.894 -5.160 1.00 80.12 89 ASP A O 1
ATOM 687 N N . THR A 1 90 ? -3.983 14.335 -5.624 1.00 82.94 90 THR A N 1
ATOM 688 C CA . THR A 1 90 ? -4.498 14.045 -4.287 1.00 82.94 90 THR A CA 1
ATOM 689 C C . THR A 1 90 ? -5.571 12.978 -4.319 1.00 82.94 90 THR A C 1
ATOM 691 O O . THR A 1 90 ? -6.420 12.963 -5.214 1.00 82.94 90 THR A O 1
ATOM 694 N N . LEU A 1 91 ? -5.578 12.130 -3.295 1.00 82.06 91 LEU A N 1
ATOM 695 C CA . LEU A 1 91 ? -6.534 11.047 -3.113 1.00 82.06 91 LEU A CA 1
ATOM 696 C C . LEU A 1 91 ? -7.085 11.069 -1.687 1.00 82.06 91 LEU A C 1
ATOM 698 O O . LEU A 1 91 ? -6.318 11.117 -0.730 1.00 82.06 91 LEU A O 1
ATOM 702 N N . LEU A 1 92 ? -8.410 11.030 -1.555 1.00 84.69 92 LEU A N 1
ATOM 703 C CA . LEU A 1 92 ? -9.056 10.909 -0.250 1.00 84.69 92 LEU A CA 1
ATOM 704 C C . LEU A 1 92 ? -8.950 9.473 0.244 1.00 84.69 92 LEU A C 1
ATOM 706 O O . LEU A 1 92 ? -9.228 8.531 -0.510 1.00 84.69 92 LEU A O 1
ATOM 710 N N . ILE A 1 93 ? -8.575 9.342 1.509 1.00 86.56 93 ILE A N 1
ATOM 711 C CA . ILE A 1 93 ? -8.528 8.074 2.216 1.00 86.56 93 ILE A CA 1
ATOM 712 C C . ILE A 1 93 ? -9.221 8.202 3.566 1.00 86.56 93 ILE A C 1
ATOM 714 O O . ILE A 1 93 ? -9.343 9.288 4.132 1.00 86.56 93 ILE A O 1
ATOM 718 N N . GLU A 1 94 ? -9.638 7.067 4.093 1.00 89.38 94 GLU A N 1
ATOM 719 C CA . GLU A 1 94 ? -10.070 6.924 5.474 1.00 89.38 94 GLU A CA 1
ATOM 720 C C . GLU A 1 94 ? -9.350 5.726 6.092 1.00 89.38 94 GLU A C 1
ATOM 722 O O . GLU A 1 94 ? -9.178 4.678 5.458 1.00 89.38 94 GLU A O 1
ATOM 727 N N . THR A 1 95 ? -8.927 5.892 7.336 1.00 89.38 95 THR A N 1
ATOM 728 C CA . THR A 1 95 ? -8.137 4.910 8.066 1.00 89.38 95 THR A CA 1
ATOM 729 C C . THR A 1 95 ? -8.865 4.544 9.345 1.00 89.38 95 THR A C 1
ATOM 731 O O . THR A 1 95 ? -9.126 5.400 10.183 1.00 89.38 95 THR A O 1
ATOM 734 N N . TYR A 1 96 ? -9.174 3.265 9.516 1.00 91.50 96 TYR A N 1
ATOM 735 C CA . TYR A 1 96 ? -9.553 2.714 10.808 1.00 91.50 96 TYR A CA 1
ATOM 736 C C . TYR A 1 96 ? -8.303 2.321 11.585 1.00 91.50 96 TYR A C 1
ATOM 738 O O . TYR A 1 96 ? -7.435 1.640 11.035 1.00 91.50 96 TYR A O 1
ATOM 746 N N . SER A 1 97 ? -8.250 2.664 12.871 1.00 90.75 97 SER A N 1
ATOM 747 C CA . SER A 1 97 ? -7.241 2.156 13.803 1.00 90.75 97 SER A CA 1
ATOM 748 C C . SER A 1 97 ? -7.894 1.363 14.930 1.00 90.75 97 SER A C 1
ATOM 750 O O . SER A 1 97 ? -8.842 1.826 15.562 1.00 90.75 97 SER A O 1
ATOM 752 N N . SER A 1 98 ? -7.345 0.188 15.249 1.00 91.19 98 SER A N 1
ATOM 753 C CA . SER A 1 98 ? -7.755 -0.584 16.429 1.00 91.19 98 SER A CA 1
ATOM 754 C C . SER A 1 98 ? -7.463 0.124 17.759 1.00 91.19 98 SER A C 1
ATOM 756 O O . SER A 1 98 ? -7.946 -0.315 18.801 1.00 91.19 98 SER A O 1
ATOM 758 N N . GLU A 1 99 ? -6.621 1.160 17.750 1.00 89.69 99 GLU A N 1
ATOM 759 C CA . GLU A 1 99 ? -6.279 1.947 18.940 1.00 89.69 99 GLU A CA 1
ATOM 760 C C . GLU A 1 99 ? -7.361 2.977 19.261 1.00 89.69 99 GLU A C 1
ATOM 762 O O . GLU A 1 99 ? -7.758 3.106 20.417 1.00 89.69 99 GLU A O 1
ATOM 767 N N . THR A 1 100 ? -7.853 3.682 18.240 1.00 90.88 100 THR A N 1
ATOM 768 C CA . THR A 1 100 ? -8.869 4.732 18.393 1.00 90.88 100 THR A CA 1
ATOM 769 C C . THR A 1 100 ? -10.289 4.190 18.241 1.00 90.88 100 THR A C 1
ATOM 771 O O . THR A 1 100 ? -11.229 4.761 18.788 1.00 90.88 100 THR A O 1
ATOM 774 N N . GLY A 1 101 ? -10.460 3.076 17.522 1.00 91.31 101 GLY A N 1
ATOM 775 C CA . GLY A 1 101 ? -11.756 2.452 17.260 1.00 91.31 101 GLY A CA 1
ATOM 776 C C . GLY A 1 101 ? -12.648 3.250 16.307 1.00 91.31 101 GLY A C 1
ATOM 777 O O . GLY A 1 101 ? -13.844 2.972 16.225 1.00 91.31 101 GLY A O 1
ATOM 778 N N . VAL A 1 102 ? -12.097 4.236 15.596 1.00 91.75 102 VAL A N 1
ATOM 779 C CA . VAL A 1 102 ? -12.835 5.126 14.689 1.00 91.75 102 VAL A CA 1
ATOM 780 C C . VAL A 1 102 ? -12.173 5.196 13.315 1.00 91.75 102 VAL A C 1
ATOM 782 O O . VAL A 1 102 ? -10.999 4.860 13.160 1.00 91.75 102 VAL A O 1
ATOM 785 N N . TRP A 1 103 ? -12.953 5.615 12.317 1.00 91.44 103 TRP A N 1
ATOM 786 C CA . TRP A 1 103 ? -12.464 5.941 10.979 1.00 91.44 103 TRP A CA 1
ATOM 787 C C . TRP A 1 103 ? -12.054 7.412 10.933 1.00 91.44 103 TRP A C 1
ATOM 789 O O . TRP A 1 103 ? -12.854 8.287 11.265 1.00 91.44 103 TRP A O 1
ATOM 799 N N . GLU A 1 104 ? -10.825 7.676 10.511 1.00 90.69 104 GLU A N 1
ATOM 800 C CA . GLU A 1 104 ? -10.268 9.020 10.379 1.00 90.69 104 GLU A CA 1
ATOM 801 C C . GLU A 1 104 ? -9.985 9.336 8.916 1.00 90.69 104 GLU A C 1
ATOM 803 O O . GLU A 1 104 ? -9.408 8.529 8.190 1.00 90.69 104 GLU A O 1
ATOM 808 N N . GLU A 1 105 ? -10.385 10.522 8.475 1.00 89.44 105 GLU A N 1
ATOM 809 C CA . GLU A 1 105 ? -10.222 10.954 7.091 1.00 89.44 105 GLU A CA 1
ATOM 810 C C . GLU A 1 105 ? -8.889 11.666 6.900 1.00 89.44 105 GLU A C 1
ATOM 812 O O . GLU A 1 105 ? -8.471 12.482 7.723 1.00 89.44 105 GLU A O 1
ATOM 817 N N . SER A 1 106 ? -8.228 11.403 5.778 1.00 87.31 106 SER A N 1
ATOM 818 C CA . SER A 1 106 ? -7.036 12.147 5.390 1.00 87.31 106 SER A CA 1
ATOM 819 C C . SER A 1 106 ? -6.847 12.171 3.872 1.00 87.31 106 SER A C 1
ATOM 821 O O . SER A 1 106 ? -7.653 11.650 3.098 1.00 87.31 106 SER A O 1
ATOM 823 N N . VAL A 1 107 ? -5.792 12.853 3.428 1.00 85.94 107 VAL A N 1
ATOM 824 C CA . VAL A 1 107 ? -5.471 13.027 2.012 1.00 85.94 107 VAL A CA 1
ATOM 825 C C . VAL A 1 107 ? -4.075 12.485 1.752 1.00 85.94 107 VAL A C 1
ATOM 827 O O . VAL A 1 107 ? -3.106 12.925 2.373 1.00 85.94 107 VAL A O 1
ATOM 830 N N . LEU A 1 108 ? -3.972 11.577 0.788 1.00 83.62 108 LEU A N 1
ATOM 831 C CA . LEU A 1 108 ? -2.710 11.196 0.170 1.00 83.62 108 LEU A CA 1
ATOM 832 C C . LEU A 1 108 ? -2.355 12.210 -0.909 1.00 83.62 108 LEU A C 1
ATOM 834 O O . LEU A 1 108 ? -3.207 12.563 -1.727 1.00 83.62 108 LEU A O 1
ATOM 838 N N . ARG A 1 109 ? -1.098 12.655 -0.936 1.00 85.88 109 ARG A N 1
ATOM 839 C CA . ARG A 1 109 ? -0.583 13.571 -1.955 1.00 85.88 109 ARG A CA 1
ATOM 840 C C . ARG A 1 109 ? 0.592 12.930 -2.679 1.00 85.88 109 ARG A C 1
ATOM 842 O O . ARG A 1 109 ? 1.626 12.666 -2.077 1.00 85.88 109 ARG A O 1
ATOM 849 N N . GLY A 1 110 ? 0.405 12.688 -3.967 1.00 80.12 110 GLY A N 1
ATOM 850 C CA . GLY A 1 110 ? 1.439 12.219 -4.875 1.00 80.12 110 GLY A CA 1
ATOM 851 C C . GLY A 1 110 ? 2.196 13.388 -5.496 1.00 80.12 110 GLY A C 1
ATOM 852 O O . GLY A 1 110 ? 1.790 14.544 -5.403 1.00 80.12 110 GLY A O 1
ATOM 853 N N . CYS A 1 111 ? 3.307 13.080 -6.156 1.00 80.12 111 CYS A N 1
ATOM 854 C CA . CYS A 1 111 ? 4.100 14.069 -6.887 1.00 80.12 111 CYS A CA 1
ATOM 855 C C . CYS A 1 111 ? 3.577 14.363 -8.297 1.00 80.12 111 CYS A C 1
ATOM 857 O O . CYS A 1 111 ? 3.962 15.357 -8.908 1.00 80.12 111 CYS A O 1
ATOM 859 N N . ILE A 1 112 ? 2.700 13.495 -8.802 1.00 80.94 112 ILE A N 1
ATOM 860 C CA . ILE A 1 112 ? 1.963 13.629 -10.058 1.00 80.94 112 ILE A CA 1
ATOM 861 C C . ILE A 1 112 ? 0.526 13.127 -9.847 1.00 80.94 112 ILE A C 1
ATOM 863 O O . ILE A 1 112 ? 0.277 12.415 -8.869 1.00 80.94 112 ILE A O 1
ATOM 867 N N . PRO A 1 113 ? -0.427 13.454 -10.741 1.00 82.31 113 PRO A N 1
ATOM 868 C CA . PRO A 1 113 ? -1.756 12.857 -10.717 1.00 82.31 113 PRO A CA 1
ATOM 869 C C . PRO A 1 113 ? -1.711 11.329 -10.761 1.00 82.31 113 PRO A C 1
ATOM 871 O O . PRO A 1 113 ? -1.004 10.745 -11.580 1.00 82.31 113 PRO A O 1
ATOM 874 N N . PHE A 1 114 ? -2.490 10.682 -9.897 1.00 76.12 114 PHE A N 1
ATOM 875 C CA . PHE A 1 114 ? -2.555 9.224 -9.813 1.00 76.12 114 PHE A CA 1
ATOM 876 C C . PHE A 1 114 ? -3.970 8.751 -9.462 1.00 76.12 114 PHE A C 1
ATOM 878 O O . PHE A 1 114 ? -4.790 9.497 -8.926 1.00 76.12 114 PHE A O 1
ATOM 885 N N . LEU A 1 115 ? -4.262 7.491 -9.782 1.00 73.31 115 LEU A N 1
ATOM 886 C CA . LEU A 1 115 ? -5.499 6.803 -9.407 1.00 73.31 115 LEU A CA 1
ATOM 887 C C . LEU A 1 115 ? -5.153 5.400 -8.923 1.00 73.31 115 LEU A C 1
ATOM 889 O O . LEU A 1 115 ? -4.192 4.814 -9.418 1.00 73.31 115 LEU A O 1
ATOM 893 N N . LEU A 1 116 ? -5.952 4.850 -8.012 1.00 73.56 116 LEU A N 1
ATOM 894 C CA . LEU A 1 116 ? -5.796 3.467 -7.564 1.00 73.56 116 LEU A CA 1
ATOM 895 C C . LEU A 1 116 ? -6.708 2.533 -8.348 1.00 73.56 116 LEU A C 1
ATOM 897 O O . LEU A 1 116 ? -7.898 2.814 -8.520 1.00 73.56 116 LEU A O 1
ATOM 901 N N . ILE A 1 117 ? -6.151 1.408 -8.786 1.00 65.44 117 ILE A N 1
ATOM 902 C CA . ILE A 1 117 ? -6.887 0.332 -9.439 1.00 65.44 117 ILE A CA 1
ATOM 903 C C . ILE A 1 117 ? -7.347 -0.647 -8.345 1.00 65.44 117 ILE A C 1
ATOM 905 O O . ILE A 1 117 ? -6.502 -1.259 -7.687 1.00 65.44 117 ILE A O 1
ATOM 909 N N . PRO A 1 118 ? -8.663 -0.831 -8.139 1.00 57.19 118 PRO A N 1
ATOM 910 C CA . PRO A 1 118 ? -9.223 -1.594 -7.024 1.00 57.19 118 PRO A CA 1
ATOM 911 C C . PRO A 1 118 ? -9.198 -3.097 -7.333 1.00 57.19 118 PRO A C 1
ATOM 913 O O . PRO A 1 118 ? -10.233 -3.755 -7.365 1.00 57.19 118 PRO A O 1
ATOM 916 N N . ARG A 1 119 ? -8.023 -3.640 -7.669 1.00 53.44 119 ARG A N 1
ATOM 917 C CA . ARG A 1 119 ? -7.902 -5.031 -8.126 1.00 53.44 119 ARG A CA 1
ATOM 918 C C . ARG A 1 119 ? -7.342 -6.005 -7.100 1.00 53.44 119 ARG A C 1
ATOM 920 O O . ARG A 1 119 ? -7.639 -7.183 -7.243 1.00 53.44 119 ARG A O 1
ATOM 927 N N . TRP A 1 120 ? -6.585 -5.564 -6.091 1.00 50.12 120 TRP A N 1
ATOM 928 C CA . TRP A 1 120 ? -5.887 -6.502 -5.203 1.00 50.12 120 TRP A CA 1
ATOM 929 C C . TRP A 1 120 ? -5.789 -6.004 -3.752 1.00 50.12 120 TRP A C 1
ATOM 931 O O . TRP A 1 120 ? -5.529 -4.816 -3.544 1.00 50.12 120 TRP A O 1
ATOM 941 N N . PRO A 1 121 ? -5.982 -6.888 -2.752 1.00 47.12 121 PRO A N 1
ATOM 942 C CA . PRO A 1 121 ? -5.632 -6.617 -1.361 1.00 47.12 121 PRO A CA 1
ATOM 943 C C . PRO A 1 121 ? -4.141 -6.312 -1.256 1.00 47.12 121 PRO A C 1
ATOM 945 O O . PRO A 1 121 ? -3.323 -7.068 -1.781 1.00 47.12 121 PRO A O 1
ATOM 948 N N . SER A 1 122 ? -3.779 -5.237 -0.558 1.00 44.91 122 SER A N 1
ATOM 949 C CA . SER A 1 122 ? -2.376 -5.025 -0.213 1.00 44.91 122 SER A CA 1
ATOM 950 C C . SER A 1 122 ? -1.989 -5.793 1.044 1.00 44.91 122 SER A C 1
ATOM 952 O O . SER A 1 122 ? -2.776 -5.877 1.990 1.00 44.91 122 SER A O 1
ATOM 954 N N . THR A 1 123 ? -0.759 -6.304 1.053 1.00 44.84 123 THR A N 1
ATOM 955 C CA . THR A 1 123 ? -0.172 -7.063 2.160 1.00 44.84 123 THR A CA 1
ATOM 956 C C . THR A 1 123 ? 1.020 -6.266 2.708 1.00 44.84 123 THR A C 1
ATOM 958 O O . THR A 1 123 ? 1.934 -5.925 1.961 1.00 44.84 123 THR A O 1
ATOM 961 N N . VAL A 1 124 ? 0.978 -5.960 4.009 1.00 45.09 124 VAL A N 1
ATOM 962 C CA . VAL A 1 124 ? 2.053 -5.436 4.892 1.00 45.09 124 VAL A CA 1
ATOM 963 C C . VAL A 1 124 ? 2.601 -4.018 4.650 1.00 45.09 124 VAL A C 1
ATOM 965 O O . VAL A 1 124 ? 2.966 -3.361 5.615 1.00 45.09 124 VAL A O 1
ATOM 968 N N . PHE A 1 125 ? 2.468 -3.442 3.465 1.00 56.84 125 PHE A N 1
ATOM 969 C CA . PHE A 1 125 ? 2.440 -1.984 3.265 1.00 56.84 125 PHE A CA 1
ATOM 970 C C . PHE A 1 125 ? 1.291 -1.674 2.319 1.00 56.84 125 PHE A C 1
ATOM 972 O O . PHE A 1 125 ? 0.820 -2.567 1.616 1.00 56.84 125 PHE A O 1
ATOM 979 N N . PHE A 1 126 ? 0.772 -0.451 2.304 1.00 67.06 126 PHE A N 1
ATOM 980 C CA . PHE A 1 126 ? -0.352 -0.117 1.436 1.00 67.06 126 PHE A CA 1
ATOM 981 C C . PHE A 1 126 ? 0.153 0.146 0.011 1.00 67.06 126 PHE A C 1
ATOM 983 O O . PHE A 1 126 ? 0.410 1.285 -0.372 1.00 67.06 126 PHE A O 1
ATOM 990 N N . TYR A 1 127 ? 0.351 -0.929 -0.750 1.00 68.25 127 TYR A N 1
ATOM 991 C CA . TYR A 1 127 ? 0.685 -0.912 -2.162 1.00 68.25 127 TYR A CA 1
ATOM 992 C C . TYR A 1 127 ? -0.573 -1.039 -3.002 1.00 68.25 127 TYR A C 1
ATOM 994 O O . TYR A 1 127 ? -1.347 -1.987 -2.877 1.00 68.25 127 TYR A O 1
ATOM 1002 N N . TRP A 1 128 ? -0.740 -0.120 -3.934 1.00 71.38 128 TRP A N 1
ATOM 1003 C CA . TRP A 1 128 ? -1.818 -0.185 -4.903 1.00 71.38 128 TRP A CA 1
ATOM 1004 C C . TRP A 1 128 ? -1.258 -0.030 -6.300 1.00 71.38 128 TRP A C 1
ATOM 1006 O O . TRP A 1 128 ? -0.415 0.830 -6.551 1.00 71.38 128 TRP A O 1
ATOM 1016 N N . VAL A 1 129 ? -1.755 -0.837 -7.234 1.00 66.38 129 VAL A N 1
ATOM 1017 C CA . VAL A 1 129 ? -1.472 -0.598 -8.647 1.00 66.38 129 VAL A CA 1
ATOM 1018 C C . VAL A 1 129 ? -2.159 0.703 -9.043 1.00 66.38 129 VAL A C 1
ATOM 1020 O O . VAL A 1 129 ? -3.354 0.891 -8.802 1.00 66.38 129 VAL A O 1
ATOM 1023 N N . ALA A 1 130 ? -1.397 1.592 -9.656 1.00 63.91 130 ALA A N 1
ATOM 1024 C CA . ALA A 1 130 ? -1.853 2.849 -10.205 1.00 63.91 130 ALA A CA 1
ATOM 1025 C C . ALA A 1 130 ? -1.779 2.844 -11.735 1.00 63.91 130 ALA A C 1
ATOM 1027 O O . ALA A 1 130 ? -1.192 1.960 -12.366 1.00 63.91 130 ALA A O 1
ATOM 1028 N N . TYR A 1 131 ? -2.428 3.832 -12.346 1.00 65.94 131 TYR A N 1
ATOM 1029 C CA . TYR A 1 131 ? -2.402 4.025 -13.797 1.00 65.94 131 TYR A CA 1
ATOM 1030 C C . TYR A 1 131 ? -0.963 4.180 -14.329 1.00 65.94 131 TYR A C 1
ATOM 1032 O O . TYR A 1 131 ? -0.064 4.559 -13.584 1.00 65.94 131 TYR A O 1
ATOM 1040 N N . GLN A 1 132 ? -0.746 3.879 -15.617 1.00 68.25 132 GLN A N 1
ATOM 1041 C CA . GLN A 1 132 ? 0.573 3.941 -16.279 1.00 68.25 132 GLN A CA 1
ATOM 1042 C C . GLN A 1 132 ? 1.664 3.072 -15.629 1.00 68.25 132 GLN A C 1
ATOM 1044 O O . GLN A 1 132 ? 2.799 3.506 -15.470 1.00 68.25 132 GLN A O 1
ATOM 1049 N N . SER A 1 133 ? 1.341 1.825 -15.273 1.00 76.12 133 SER A N 1
ATOM 1050 C CA . SER A 1 133 ? 2.335 0.867 -14.761 1.00 76.12 133 SER A CA 1
ATOM 1051 C C . SER A 1 133 ? 3.096 1.399 -13.542 1.00 76.12 133 SER A C 1
ATOM 1053 O O . SER A 1 133 ? 4.304 1.240 -13.441 1.00 76.12 133 SER A O 1
ATOM 1055 N N . THR A 1 134 ? 2.394 2.057 -12.622 1.00 79.75 134 THR A N 1
ATOM 1056 C CA . THR A 1 134 ? 2.978 2.609 -11.394 1.00 79.75 134 THR A CA 1
ATOM 1057 C C . THR A 1 134 ? 2.412 1.873 -10.180 1.00 79.75 134 THR A C 1
ATOM 1059 O O . THR A 1 134 ? 1.293 1.368 -10.221 1.00 79.75 134 THR A O 1
ATOM 1062 N N . ILE A 1 135 ? 3.164 1.808 -9.087 1.00 82.00 135 ILE A N 1
ATOM 1063 C CA . ILE A 1 135 ? 2.702 1.382 -7.766 1.00 82.00 135 ILE A CA 1
ATOM 1064 C C . ILE A 1 135 ? 2.649 2.618 -6.874 1.00 82.00 135 ILE A C 1
ATOM 1066 O O . ILE A 1 135 ? 3.596 3.398 -6.832 1.00 82.00 135 ILE A O 1
ATOM 1070 N N . VAL A 1 136 ? 1.564 2.778 -6.132 1.00 82.38 136 VAL A N 1
ATOM 1071 C CA . VAL A 1 136 ? 1.475 3.725 -5.022 1.00 82.38 136 VAL A CA 1
ATOM 1072 C C . VAL A 1 136 ? 1.823 2.964 -3.755 1.00 82.38 136 VAL A C 1
ATOM 1074 O O . VAL A 1 136 ? 1.114 2.022 -3.426 1.00 82.38 136 VAL A O 1
ATOM 1077 N N . ALA A 1 137 ? 2.886 3.357 -3.062 1.00 82.44 137 ALA A N 1
ATOM 1078 C CA . ALA A 1 137 ? 3.223 2.857 -1.735 1.00 82.44 137 ALA A CA 1
ATOM 1079 C C . ALA A 1 137 ? 2.862 3.912 -0.691 1.00 82.44 137 ALA A C 1
ATOM 1081 O O . ALA A 1 137 ? 3.280 5.063 -0.823 1.00 82.44 137 ALA A O 1
ATOM 1082 N N . TYR A 1 138 ? 2.116 3.528 0.339 1.00 81.12 138 TYR A N 1
ATOM 1083 C CA . TYR A 1 138 ? 1.729 4.407 1.437 1.00 81.12 138 TYR A CA 1
ATOM 1084 C C . TYR A 1 138 ? 2.186 3.845 2.784 1.00 81.12 138 TYR A C 1
ATOM 1086 O O . TYR A 1 138 ? 1.947 2.677 3.103 1.00 81.12 138 TYR A O 1
ATOM 1094 N N . ASP A 1 139 ? 2.834 4.713 3.559 1.00 79.12 139 ASP A N 1
ATOM 1095 C CA . ASP A 1 139 ? 3.234 4.469 4.943 1.00 79.12 139 ASP A CA 1
ATOM 1096 C C . ASP A 1 139 ? 2.366 5.338 5.878 1.00 79.12 139 ASP A C 1
ATOM 1098 O O . ASP A 1 139 ? 2.517 6.570 5.874 1.00 79.12 139 ASP A O 1
ATOM 1102 N N . PRO A 1 140 ? 1.445 4.730 6.654 1.00 74.06 140 PRO A N 1
ATOM 1103 C CA . PRO A 1 140 ? 0.566 5.454 7.569 1.00 74.06 140 PRO A CA 1
ATOM 1104 C C . PRO A 1 140 ? 1.265 5.933 8.846 1.00 74.06 140 PRO A C 1
ATOM 1106 O O . PRO A 1 140 ? 0.729 6.805 9.524 1.00 74.06 140 PRO A O 1
ATOM 1109 N N . ASP A 1 141 ? 2.426 5.375 9.196 1.00 72.81 141 ASP A N 1
ATOM 1110 C CA . ASP A 1 141 ? 3.155 5.711 10.423 1.00 72.81 141 ASP A CA 1
ATOM 1111 C C . ASP A 1 141 ? 4.178 6.837 10.193 1.00 72.81 141 ASP A C 1
ATOM 1113 O O . ASP A 1 141 ? 4.672 7.461 11.138 1.00 72.81 141 ASP A O 1
ATOM 1117 N N . ALA A 1 142 ? 4.479 7.166 8.935 1.00 67.88 142 ALA A N 1
ATOM 1118 C CA . ALA A 1 142 ? 5.319 8.305 8.608 1.00 67.88 142 ALA A CA 1
ATOM 1119 C C . ALA A 1 142 ? 4.609 9.641 8.888 1.00 67.88 142 ALA A C 1
ATOM 1121 O O . ALA A 1 142 ? 3.472 9.859 8.475 1.00 67.88 142 ALA A O 1
ATOM 1122 N N . SER A 1 143 ? 5.335 10.596 9.485 1.00 57.91 143 SER A N 1
ATOM 1123 C CA . SER A 1 143 ? 4.810 11.853 10.055 1.00 57.91 143 SER A CA 1
ATOM 1124 C C . SER A 1 143 ? 4.028 12.804 9.127 1.00 57.91 143 SER A C 1
ATOM 1126 O O . SER A 1 143 ? 3.623 13.864 9.585 1.00 57.91 143 SER A O 1
ATOM 1128 N N . HIS A 1 144 ? 3.799 12.473 7.854 1.00 59.09 144 HIS A N 1
ATOM 1129 C CA . HIS A 1 144 ? 3.075 13.303 6.883 1.00 59.09 144 HIS A CA 1
ATOM 1130 C C . HIS A 1 144 ? 2.349 12.478 5.797 1.00 59.09 144 HIS A C 1
ATOM 1132 O O . HIS A 1 144 ? 2.279 12.931 4.657 1.00 59.09 144 HIS A O 1
ATOM 1138 N N . ASN A 1 145 ? 1.839 11.275 6.101 1.00 65.44 145 ASN A N 1
ATOM 1139 C CA . ASN A 1 145 ? 1.187 10.400 5.109 1.00 65.44 145 ASN A CA 1
ATOM 1140 C C . ASN A 1 145 ? 2.048 10.206 3.848 1.00 65.44 145 ASN A C 1
ATOM 1142 O O . ASN A 1 145 ? 1.674 10.622 2.748 1.00 65.44 145 ASN A O 1
ATOM 1146 N N . ARG A 1 146 ? 3.251 9.644 4.013 1.00 77.31 146 ARG A N 1
ATOM 1147 C CA . ARG A 1 146 ? 4.223 9.559 2.914 1.00 77.31 146 ARG A CA 1
ATOM 1148 C C . ARG A 1 146 ? 3.722 8.622 1.822 1.00 77.31 146 ARG A C 1
ATOM 1150 O O . ARG A 1 146 ? 3.301 7.502 2.106 1.00 77.31 146 ARG A O 1
ATOM 1157 N N . VAL A 1 147 ? 3.816 9.091 0.580 1.00 82.88 147 VAL A N 1
ATOM 1158 C CA . VAL A 1 147 ? 3.401 8.348 -0.607 1.00 82.88 147 VAL A CA 1
ATOM 1159 C C . VAL A 1 147 ? 4.553 8.283 -1.593 1.00 82.88 147 VAL A C 1
ATOM 1161 O O . VAL A 1 147 ? 5.062 9.311 -2.019 1.00 82.88 147 VAL A O 1
ATOM 1164 N N . TRP A 1 148 ? 4.927 7.087 -2.023 1.00 86.31 148 TRP A N 1
ATOM 1165 C CA . TRP A 1 148 ? 5.864 6.915 -3.128 1.00 86.31 148 TRP A CA 1
ATOM 1166 C C . TRP A 1 148 ? 5.114 6.432 -4.359 1.00 86.31 148 TRP A C 1
ATOM 1168 O O . TRP A 1 148 ? 4.293 5.518 -4.276 1.00 86.31 148 TRP A O 1
ATOM 1178 N N . LEU A 1 149 ? 5.410 7.041 -5.504 1.00 86.75 149 LEU A N 1
ATOM 1179 C CA . LEU A 1 149 ? 4.970 6.551 -6.803 1.00 86.75 149 LEU A CA 1
ATOM 1180 C C . LEU A 1 149 ? 6.150 5.836 -7.452 1.00 86.75 149 LEU A C 1
ATOM 1182 O O . LEU A 1 149 ? 7.193 6.445 -7.672 1.00 86.75 149 LEU A O 1
ATOM 1186 N N . ILE A 1 150 ? 6.003 4.543 -7.708 1.00 87.38 150 ILE A N 1
ATOM 1187 C CA . ILE A 1 150 ? 7.085 3.659 -8.138 1.00 87.38 150 ILE A CA 1
ATOM 1188 C C . ILE A 1 150 ? 6.752 3.139 -9.525 1.00 87.38 150 ILE A C 1
ATOM 1190 O O . ILE A 1 150 ? 5.780 2.407 -9.693 1.00 87.38 150 ILE A O 1
ATOM 1194 N N . GLU A 1 151 ? 7.547 3.498 -10.523 1.00 87.94 151 GLU A N 1
ATOM 1195 C CA . GLU A 1 151 ? 7.393 2.941 -11.861 1.00 87.94 151 GLU A CA 1
ATOM 1196 C C . GLU A 1 151 ? 7.701 1.441 -11.824 1.00 87.94 151 GLU A C 1
ATOM 1198 O O . GLU A 1 151 ? 8.744 1.007 -11.322 1.00 87.94 151 GLU A O 1
ATOM 1203 N N . LEU A 1 152 ? 6.789 0.631 -12.355 1.00 81.88 152 LEU A N 1
ATOM 1204 C CA . LEU A 1 152 ? 7.045 -0.782 -12.573 1.00 81.88 152 LEU A CA 1
ATOM 1205 C C . LEU A 1 152 ? 8.118 -0.944 -13.654 1.00 81.88 152 LEU A C 1
ATOM 1207 O O . LEU A 1 152 ? 8.165 -0.161 -14.609 1.00 81.88 152 LEU A O 1
ATOM 1211 N N . PRO A 1 153 ? 8.938 -2.002 -13.565 1.00 78.94 153 PRO A N 1
ATOM 1212 C CA . PRO A 1 153 ? 9.811 -2.390 -14.657 1.00 78.94 153 PRO A CA 1
ATOM 1213 C C . PRO A 1 153 ? 9.017 -2.531 -15.964 1.00 78.94 153 PRO A C 1
ATOM 1215 O O . PRO A 1 153 ? 7.867 -2.991 -15.936 1.00 78.94 153 PRO A O 1
ATOM 1218 N N . PRO A 1 154 ? 9.615 -2.193 -17.120 1.00 70.00 154 PRO A N 1
ATOM 1219 C CA . PRO A 1 154 ? 8.971 -2.396 -18.408 1.00 70.00 154 PRO A CA 1
ATOM 1220 C C . PRO A 1 154 ? 8.560 -3.863 -18.554 1.00 70.00 154 PRO A C 1
ATOM 1222 O O . PRO A 1 154 ? 9.407 -4.756 -18.536 1.00 70.00 154 PRO A O 1
ATOM 1225 N N . SER A 1 155 ? 7.262 -4.113 -18.699 1.00 64.94 155 SER A N 1
ATOM 1226 C CA . SER A 1 155 ? 6.719 -5.437 -18.998 1.00 64.94 155 SER A CA 1
ATOM 1227 C C . SER A 1 155 ? 6.101 -5.423 -20.389 1.00 64.94 155 SER A C 1
ATOM 1229 O O . SER A 1 155 ? 5.503 -4.438 -20.824 1.00 64.94 155 SER A O 1
ATOM 1231 N N . THR A 1 156 ? 6.289 -6.516 -21.124 1.00 51.88 156 THR A N 1
ATOM 1232 C CA . THR A 1 156 ? 5.789 -6.665 -22.497 1.00 51.88 156 THR A CA 1
ATOM 1233 C C . THR A 1 156 ? 4.340 -7.163 -22.553 1.00 51.88 156 THR A C 1
ATOM 1235 O O . THR A 1 156 ? 3.798 -7.354 -23.642 1.00 51.88 156 THR A O 1
ATOM 1238 N N . GLY A 1 157 ? 3.696 -7.351 -21.395 1.00 49.34 157 GLY A N 1
ATOM 1239 C CA . GLY A 1 157 ? 2.387 -7.976 -21.268 1.00 49.34 157 GLY A CA 1
ATOM 1240 C C . GLY A 1 157 ? 1.668 -7.652 -19.957 1.00 49.34 157 GLY A C 1
ATOM 1241 O O . GLY A 1 157 ? 2.203 -7.052 -19.032 1.00 49.34 157 GLY A O 1
ATOM 1242 N N . VAL A 1 158 ? 0.394 -8.018 -19.931 1.00 45.12 158 VAL A N 1
ATOM 1243 C CA . VAL A 1 158 ? -0.640 -7.543 -19.012 1.00 45.12 158 VAL A CA 1
ATOM 1244 C C . VAL A 1 158 ? -0.557 -8.236 -17.632 1.00 45.12 158 VAL A C 1
ATOM 1246 O O . VAL A 1 158 ? -0.869 -9.410 -17.500 1.00 45.12 158 VAL A O 1
ATOM 1249 N N . GLN A 1 159 ? -0.230 -7.449 -16.598 1.00 53.53 159 GLN A N 1
ATOM 1250 C CA . GLN A 1 159 ? -0.912 -7.375 -15.282 1.00 53.53 159 GLN A CA 1
ATOM 1251 C C . GLN A 1 159 ? -0.718 -8.434 -14.178 1.00 53.53 159 GLN A C 1
ATOM 1253 O O . GLN A 1 159 ? -1.403 -8.319 -13.161 1.00 53.53 159 GLN A O 1
ATOM 1258 N N . ASN A 1 160 ? 0.231 -9.365 -14.256 1.00 54.97 160 ASN A N 1
ATOM 1259 C CA . ASN A 1 160 ? 0.520 -10.247 -13.112 1.00 54.97 160 ASN A CA 1
ATOM 1260 C C . ASN A 1 160 ? 1.762 -9.779 -12.352 1.00 54.97 160 ASN A C 1
ATOM 1262 O O . ASN A 1 160 ? 2.823 -10.391 -12.446 1.00 54.97 160 ASN A O 1
ATOM 1266 N N . VAL A 1 161 ? 1.622 -8.664 -11.628 1.00 66.75 161 VAL A N 1
ATOM 1267 C CA . VAL A 1 161 ? 2.648 -8.201 -10.689 1.00 66.75 161 VAL A CA 1
ATOM 1268 C C . VAL A 1 161 ? 2.253 -8.614 -9.281 1.00 66.75 161 VAL A C 1
ATOM 1270 O O . VAL A 1 161 ? 1.238 -8.154 -8.763 1.00 66.75 161 VAL A O 1
ATOM 1273 N N . VAL A 1 162 ? 3.068 -9.465 -8.663 1.00 68.62 162 VAL A N 1
ATOM 1274 C CA . VAL A 1 162 ? 2.965 -9.764 -7.230 1.00 68.62 162 VAL A CA 1
ATOM 1275 C C . VAL A 1 162 ? 3.978 -8.900 -6.504 1.00 68.62 162 VAL A C 1
ATOM 1277 O O . VAL A 1 162 ? 5.150 -8.894 -6.878 1.00 68.62 162 VAL A O 1
ATOM 1280 N N . LEU A 1 163 ? 3.525 -8.170 -5.489 1.00 76.19 163 LEU A N 1
ATOM 1281 C CA . LEU A 1 163 ? 4.366 -7.317 -4.659 1.00 76.19 163 LEU A CA 1
ATOM 1282 C C . LEU A 1 163 ? 4.540 -7.944 -3.287 1.00 76.19 163 LEU A C 1
ATOM 1284 O O . LEU A 1 163 ? 3.594 -8.488 -2.720 1.00 76.19 163 LEU A O 1
ATOM 1288 N N . GLY A 1 164 ? 5.745 -7.831 -2.754 1.00 72.19 164 GLY A N 1
ATOM 1289 C CA . GLY A 1 164 ? 6.045 -8.246 -1.397 1.00 72.19 164 GLY A CA 1
ATOM 1290 C C . GLY A 1 164 ? 7.283 -7.536 -0.895 1.00 72.19 164 GLY A C 1
ATOM 1291 O O . GLY A 1 164 ? 8.169 -7.184 -1.670 1.00 72.19 164 GLY A O 1
ATOM 1292 N N . GLU A 1 165 ? 7.340 -7.318 0.404 1.00 75.94 165 GLU A N 1
ATOM 1293 C CA . GLU A 1 165 ? 8.550 -6.853 1.056 1.00 75.94 165 GLU A CA 1
ATOM 1294 C C . GLU A 1 165 ? 9.378 -8.055 1.507 1.00 75.94 165 GLU A C 1
ATOM 1296 O O . GLU A 1 165 ? 8.857 -9.078 1.955 1.00 75.94 165 GLU A O 1
ATOM 1301 N N . SER A 1 166 ? 10.688 -7.937 1.364 1.00 76.19 166 SER A N 1
ATOM 1302 C CA . SER A 1 166 ? 11.634 -8.936 1.831 1.00 76.19 166 SER A CA 1
ATOM 1303 C C . SER A 1 166 ? 11.798 -8.868 3.347 1.00 76.19 166 SER A C 1
ATOM 1305 O O . SER A 1 166 ? 12.211 -7.847 3.892 1.00 76.19 166 SER A O 1
ATOM 1307 N N . SER A 1 167 ? 11.551 -9.983 4.035 1.00 68.69 167 SER A N 1
ATOM 1308 C CA . SER A 1 167 ? 11.630 -10.059 5.500 1.00 68.69 167 SER A CA 1
ATOM 1309 C C . SER A 1 167 ? 13.039 -9.852 6.068 1.00 68.69 167 SER A C 1
ATOM 1311 O O . SER A 1 167 ? 13.178 -9.605 7.262 1.00 68.69 167 SER A O 1
ATOM 1313 N N . SER A 1 168 ? 14.092 -9.988 5.253 1.00 74.44 168 SER A N 1
ATOM 1314 C CA . SER A 1 168 ? 15.482 -9.863 5.711 1.00 74.44 168 SER A CA 1
ATOM 1315 C C . SER A 1 168 ? 16.055 -8.452 5.602 1.00 74.44 168 SER A C 1
ATOM 1317 O O . SER A 1 168 ? 16.940 -8.102 6.378 1.00 74.44 168 SER A O 1
ATOM 1319 N N . ASP A 1 169 ? 15.624 -7.669 4.610 1.00 79.62 169 ASP A N 1
ATOM 1320 C CA . ASP A 1 169 ? 16.216 -6.359 4.288 1.00 79.62 169 ASP A CA 1
ATOM 1321 C C . ASP A 1 169 ? 15.188 -5.225 4.115 1.00 79.62 169 ASP A C 1
ATOM 1323 O O . ASP A 1 169 ? 15.592 -4.069 3.970 1.00 79.62 169 ASP A O 1
ATOM 1327 N N . GLY A 1 170 ? 13.886 -5.528 4.174 1.00 77.88 170 GLY A N 1
ATOM 1328 C CA . GLY A 1 170 ? 12.794 -4.561 4.013 1.00 77.88 170 GLY A CA 1
ATOM 1329 C C . GLY A 1 170 ? 12.610 -4.061 2.575 1.00 77.88 170 GLY A C 1
ATOM 1330 O O . GLY A 1 170 ? 11.837 -3.145 2.297 1.00 77.88 170 GLY A O 1
ATOM 1331 N N . LEU A 1 171 ? 13.342 -4.639 1.617 1.00 85.06 171 LEU A N 1
ATOM 1332 C CA . LEU A 1 171 ? 13.312 -4.161 0.243 1.00 85.06 171 LEU A CA 1
ATOM 1333 C C . LEU A 1 171 ? 12.068 -4.671 -0.480 1.00 85.06 171 LEU A C 1
ATOM 1335 O O . LEU A 1 171 ? 11.752 -5.864 -0.449 1.00 85.06 171 LEU A O 1
ATOM 1339 N N . LEU A 1 172 ? 11.407 -3.767 -1.205 1.00 84.50 172 LEU A N 1
ATOM 1340 C CA . LEU A 1 172 ? 10.280 -4.113 -2.062 1.00 84.50 172 LEU A CA 1
ATOM 1341 C C . LEU A 1 172 ? 10.744 -5.006 -3.216 1.00 84.50 172 LEU A C 1
ATOM 1343 O O . LEU A 1 172 ? 11.698 -4.690 -3.935 1.00 84.50 172 LEU A O 1
ATOM 1347 N N . GLN A 1 173 ? 10.021 -6.100 -3.413 1.00 85.44 173 GLN A N 1
ATOM 1348 C CA . GLN A 1 173 ? 10.187 -7.044 -4.502 1.00 85.44 173 GLN A CA 1
ATOM 1349 C C . GLN A 1 173 ? 8.932 -7.079 -5.370 1.00 85.44 173 GLN A C 1
ATOM 1351 O O . GLN A 1 173 ? 7.808 -6.942 -4.882 1.00 85.44 173 GLN A O 1
ATOM 1356 N N . CYS A 1 174 ? 9.131 -7.282 -6.669 1.00 81.69 174 CYS A N 1
ATOM 1357 C CA . CYS A 1 174 ? 8.050 -7.532 -7.605 1.00 81.69 174 CYS A CA 1
ATOM 1358 C C . CYS A 1 174 ? 8.342 -8.761 -8.472 1.00 81.69 174 CYS A C 1
ATOM 1360 O O . CYS A 1 174 ? 9.428 -8.909 -9.035 1.00 81.69 174 CYS A O 1
ATOM 1362 N N . GLY A 1 175 ? 7.367 -9.662 -8.564 1.00 79.75 175 GLY A N 1
ATOM 1363 C CA . GLY A 1 175 ? 7.364 -10.759 -9.529 1.00 79.75 175 GLY A CA 1
ATOM 1364 C C . GLY A 1 175 ? 6.690 -10.308 -10.819 1.00 79.75 175 GLY A C 1
ATOM 1365 O O . GLY A 1 175 ? 5.599 -9.751 -10.752 1.00 79.75 175 GLY A O 1
ATOM 1366 N N . ILE A 1 176 ? 7.320 -10.531 -11.972 1.00 77.38 176 ILE A N 1
ATOM 1367 C CA . ILE A 1 176 ? 6.803 -10.136 -13.289 1.00 77.38 176 ILE A CA 1
ATOM 1368 C C . ILE A 1 176 ? 6.977 -11.288 -14.280 1.00 77.38 176 ILE A C 1
ATOM 1370 O O . ILE A 1 176 ? 8.046 -11.895 -14.360 1.00 77.38 176 ILE A O 1
ATOM 1374 N N . ASP A 1 177 ? 5.931 -11.563 -15.055 1.00 71.69 177 ASP A N 1
ATOM 1375 C CA . ASP A 1 177 ? 5.971 -12.447 -16.223 1.00 71.69 177 ASP A CA 1
ATOM 1376 C C . ASP A 1 177 ? 6.367 -11.653 -17.485 1.00 71.69 177 ASP A C 1
ATOM 1378 O O . ASP A 1 177 ? 5.664 -10.721 -17.883 1.00 71.69 177 ASP A O 1
ATOM 1382 N N . ASP A 1 178 ? 7.487 -12.011 -18.121 1.00 67.19 178 ASP A N 1
ATOM 1383 C CA . ASP A 1 178 ? 7.977 -11.382 -19.356 1.00 67.19 178 ASP A CA 1
ATOM 1384 C C . ASP A 1 178 ? 7.808 -12.308 -20.573 1.00 67.19 178 ASP A C 1
ATOM 1386 O O . ASP A 1 178 ? 8.768 -12.779 -21.184 1.00 67.19 178 ASP A O 1
ATOM 1390 N N . ASN A 1 179 ? 6.550 -12.579 -20.918 1.00 56.94 179 ASN A N 1
ATOM 1391 C CA . ASN A 1 179 ? 6.162 -13.665 -21.821 1.00 56.94 179 ASN A CA 1
ATOM 1392 C C . ASN A 1 179 ? 6.473 -13.441 -23.323 1.00 56.94 179 ASN A C 1
ATOM 1394 O O . ASN A 1 179 ? 6.366 -14.375 -24.111 1.00 56.94 179 ASN A O 1
ATOM 1398 N N . VAL A 1 180 ? 6.823 -12.230 -23.783 1.00 53.44 180 VAL A N 1
ATOM 1399 C CA . VAL A 1 180 ? 6.684 -11.915 -25.229 1.00 53.44 180 VAL A CA 1
ATOM 1400 C C . VAL A 1 180 ? 8.005 -11.711 -25.984 1.00 53.44 180 VAL A C 1
ATOM 1402 O O . VAL A 1 180 ? 8.007 -11.752 -27.214 1.00 53.44 180 VAL A O 1
ATOM 1405 N N . ARG A 1 181 ? 9.154 -11.510 -25.319 1.00 49.12 181 ARG A N 1
ATOM 1406 C CA . ARG A 1 181 ? 10.419 -11.210 -26.043 1.00 49.12 181 ARG A CA 1
ATOM 1407 C C . ARG A 1 181 ? 11.685 -11.878 -25.530 1.00 49.12 181 ARG A C 1
ATOM 1409 O O . ARG A 1 181 ? 12.699 -11.827 -26.224 1.00 49.12 181 ARG A O 1
ATOM 1416 N N . SER A 1 182 ? 11.658 -12.494 -24.355 1.00 52.72 182 SER A N 1
ATOM 1417 C CA . SER A 1 182 ? 12.840 -13.126 -23.780 1.00 52.72 182 SER A CA 1
ATOM 1418 C C . SER A 1 182 ? 12.591 -14.613 -23.587 1.00 52.72 182 SER A C 1
ATOM 1420 O O . SER A 1 182 ? 11.480 -15.037 -23.300 1.00 52.72 182 SER A O 1
ATOM 1422 N N . SER A 1 183 ? 13.631 -15.430 -23.714 1.00 54.25 183 SER A N 1
ATOM 1423 C CA . SER A 1 183 ? 13.554 -16.845 -23.352 1.00 54.25 183 SER A CA 1
ATOM 1424 C C . SER A 1 183 ? 13.412 -17.073 -21.836 1.00 54.25 183 SER A C 1
ATOM 1426 O O . SER A 1 183 ? 13.475 -18.217 -21.389 1.00 54.25 183 SER A O 1
ATOM 1428 N N . LEU A 1 184 ? 13.307 -15.994 -21.051 1.00 56.56 184 LEU A N 1
ATOM 1429 C CA . LEU A 1 184 ? 13.056 -15.968 -19.615 1.00 56.56 184 LEU A CA 1
ATOM 1430 C C . LEU A 1 184 ? 11.542 -15.800 -19.422 1.00 56.56 184 LEU A C 1
ATOM 1432 O O . LEU A 1 184 ? 10.942 -14.928 -20.035 1.00 56.56 184 LEU A O 1
ATOM 1436 N N . GLY A 1 185 ? 10.944 -16.649 -18.595 1.00 69.81 185 GLY A N 1
ATOM 1437 C CA . GLY A 1 185 ? 9.560 -16.544 -18.154 1.00 69.81 185 GLY A CA 1
ATOM 1438 C C . GLY A 1 185 ? 9.426 -15.589 -16.970 1.00 69.81 185 GLY A C 1
ATOM 1439 O O . GLY A 1 185 ? 9.332 -14.378 -17.149 1.00 69.81 185 GLY A O 1
ATOM 1440 N N . LEU A 1 186 ? 9.440 -16.126 -15.748 1.00 75.75 186 LEU A N 1
ATOM 1441 C CA . LEU A 1 186 ? 9.231 -15.355 -14.519 1.00 75.75 186 LEU A CA 1
ATOM 1442 C C . LEU A 1 186 ? 10.511 -14.637 -14.058 1.00 75.75 186 LEU A C 1
ATOM 1444 O O . LEU A 1 186 ? 11.566 -15.258 -13.923 1.00 75.75 186 LEU A O 1
ATOM 1448 N N . LYS A 1 187 ? 10.409 -13.348 -13.733 1.00 80.69 187 LYS A N 1
ATOM 1449 C CA . LYS A 1 187 ? 11.470 -12.557 -13.095 1.00 80.69 187 LYS A CA 1
ATOM 1450 C C . LYS A 1 187 ? 11.011 -12.077 -11.725 1.00 80.69 187 LYS A C 1
ATOM 1452 O O . LYS A 1 187 ? 9.879 -11.636 -11.572 1.00 80.69 187 LYS A O 1
ATOM 1457 N N . VAL A 1 188 ? 11.910 -12.117 -10.751 1.00 84.50 188 VAL A N 1
ATOM 1458 C CA . VAL A 1 188 ? 11.747 -11.431 -9.467 1.00 84.50 188 VAL A CA 1
ATOM 1459 C C . VAL A 1 188 ? 12.739 -10.284 -9.451 1.00 84.50 188 VAL A C 1
ATOM 1461 O O . VAL A 1 188 ? 13.947 -10.505 -9.569 1.00 84.50 188 VAL A O 1
ATOM 1464 N N . LEU A 1 189 ? 12.234 -9.064 -9.339 1.00 86.81 189 LEU A N 1
ATOM 1465 C CA . LEU A 1 189 ? 13.035 -7.857 -9.221 1.00 86.81 189 LEU A CA 1
ATOM 1466 C C . LEU A 1 189 ? 12.919 -7.295 -7.811 1.00 86.81 189 LEU A C 1
ATOM 1468 O O . LEU A 1 189 ? 11.925 -7.509 -7.124 1.00 86.81 189 LEU A O 1
ATOM 1472 N N . ARG A 1 190 ? 13.938 -6.554 -7.394 1.00 89.69 190 ARG A N 1
ATOM 1473 C CA . ARG A 1 190 ? 14.022 -5.905 -6.087 1.00 89.69 190 ARG A CA 1
ATOM 1474 C C . ARG A 1 190 ? 14.463 -4.457 -6.261 1.00 89.69 190 ARG A C 1
ATOM 1476 O O . ARG A 1 190 ? 15.349 -4.199 -7.079 1.00 89.69 190 ARG A O 1
ATOM 1483 N N . LEU A 1 191 ? 13.882 -3.535 -5.498 1.00 89.75 191 LEU A N 1
ATOM 1484 C CA . LEU A 1 191 ? 14.378 -2.160 -5.433 1.00 89.75 191 LEU A CA 1
ATOM 1485 C C . LEU A 1 191 ? 15.781 -2.110 -4.817 1.00 89.75 191 LEU A C 1
ATOM 1487 O O . LEU A 1 191 ? 16.126 -2.894 -3.933 1.00 89.75 191 LEU A O 1
ATOM 1491 N N . GLN A 1 192 ? 16.605 -1.175 -5.281 1.00 90.00 192 GLN A N 1
ATOM 1492 C CA . GLN A 1 192 ? 17.979 -1.013 -4.794 1.00 90.00 192 GLN A CA 1
ATOM 1493 C C . GLN A 1 192 ? 18.065 -0.467 -3.364 1.00 90.00 192 GLN A C 1
ATOM 1495 O O . GLN A 1 192 ? 19.082 -0.665 -2.697 1.00 90.00 192 GLN A O 1
ATOM 1500 N N . LYS A 1 193 ? 17.031 0.238 -2.894 1.00 89.12 193 LYS A N 1
ATOM 1501 C CA . LYS A 1 193 ? 16.983 0.867 -1.569 1.00 89.12 193 LYS A CA 1
ATOM 1502 C C . LYS A 1 193 ? 15.611 0.679 -0.933 1.00 89.12 193 LYS A C 1
ATOM 1504 O O . LYS A 1 193 ? 14.621 0.438 -1.621 1.00 89.12 193 LYS A O 1
ATOM 1509 N N . ASN A 1 194 ? 15.562 0.838 0.386 1.00 85.69 194 ASN A N 1
ATOM 1510 C CA . ASN A 1 194 ? 14.302 0.918 1.118 1.00 85.69 194 ASN A CA 1
ATOM 1511 C C . ASN A 1 194 ? 13.519 2.163 0.698 1.00 85.69 194 ASN A C 1
ATOM 1513 O O . ASN A 1 194 ? 14.116 3.171 0.311 1.00 85.69 194 ASN A O 1
ATOM 1517 N N . LEU A 1 195 ? 12.189 2.112 0.819 1.00 81.19 195 LEU A N 1
ATOM 1518 C CA . LEU A 1 195 ? 11.310 3.220 0.426 1.00 81.19 195 LEU A CA 1
ATOM 1519 C C . LEU A 1 195 ? 11.680 4.530 1.125 1.00 81.19 195 LEU A C 1
ATOM 1521 O O . LEU A 1 195 ? 11.756 5.570 0.479 1.00 81.19 195 LEU A O 1
ATOM 1525 N N . HIS A 1 196 ? 12.036 4.475 2.410 1.00 81.56 196 HIS A N 1
ATOM 1526 C CA . HIS A 1 196 ? 12.495 5.640 3.176 1.00 81.56 196 HIS A CA 1
ATOM 1527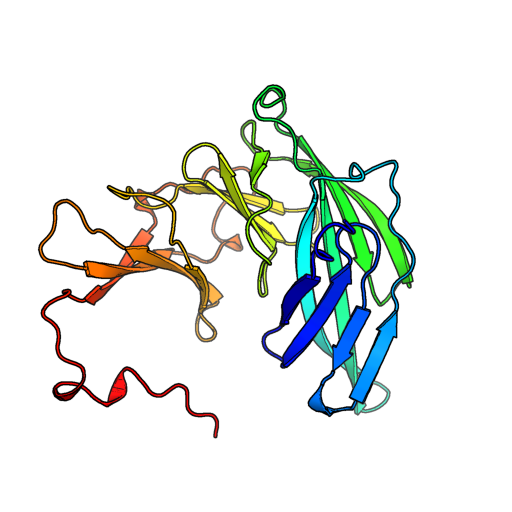 C C . HIS A 1 196 ? 13.833 6.219 2.697 1.00 81.56 196 HIS A C 1
ATOM 1529 O O . HIS A 1 196 ? 14.160 7.350 3.048 1.00 81.56 196 HIS A O 1
ATOM 1535 N N . GLY A 1 197 ? 14.596 5.475 1.891 1.00 83.19 197 GLY A N 1
ATOM 1536 C CA . GLY A 1 197 ? 15.777 5.973 1.186 1.00 83.19 197 GLY A CA 1
ATOM 1537 C C . GLY A 1 197 ? 15.441 6.819 -0.048 1.00 83.19 197 GLY A C 1
ATOM 1538 O O . GLY A 1 197 ? 16.311 7.532 -0.549 1.00 83.19 197 GLY A O 1
ATOM 1539 N N . TYR A 1 198 ? 14.193 6.770 -0.522 1.00 84.12 198 TYR A N 1
ATOM 1540 C CA . TYR A 1 198 ? 13.666 7.628 -1.578 1.00 84.12 198 TYR A CA 1
ATOM 1541 C C . TYR A 1 198 ? 12.873 8.796 -0.980 1.00 84.12 198 TYR A C 1
ATOM 1543 O O . TYR A 1 198 ? 12.189 8.667 0.039 1.00 84.12 198 TYR A O 1
ATOM 1551 N N . GLY A 1 199 ? 12.924 9.955 -1.640 1.00 79.12 199 GLY A N 1
ATOM 1552 C CA . GLY A 1 199 ? 12.099 11.100 -1.256 1.00 79.12 199 GLY A CA 1
ATOM 1553 C C . GLY A 1 199 ? 10.607 10.770 -1.375 1.00 79.12 199 GLY A C 1
ATOM 1554 O O . GLY A 1 199 ? 10.167 10.257 -2.398 1.00 79.12 199 GLY A O 1
ATOM 1555 N N . CYS A 1 200 ? 9.816 11.107 -0.356 1.00 67.50 200 CYS A N 1
ATOM 1556 C CA . CYS A 1 200 ? 8.374 10.819 -0.262 1.00 67.50 200 CYS A CA 1
ATOM 1557 C C . CYS A 1 200 ? 7.475 11.594 -1.240 1.00 67.50 200 CYS A C 1
ATOM 1559 O O . CYS A 1 200 ? 6.261 11.575 -1.114 1.00 67.50 200 CYS A O 1
ATOM 1561 N N . THR A 1 201 ? 8.063 12.367 -2.144 1.00 67.50 201 THR A N 1
ATOM 1562 C CA . THR A 1 201 ? 7.380 13.090 -3.224 1.00 67.50 201 THR A CA 1
ATOM 1563 C C . THR A 1 201 ? 8.159 12.938 -4.529 1.00 67.50 201 THR A C 1
ATOM 1565 O O . THR A 1 201 ? 8.017 13.741 -5.446 1.00 67.50 201 THR A O 1
ATOM 1568 N N . ALA A 1 202 ? 9.035 11.937 -4.608 1.00 73.69 202 ALA A N 1
ATOM 1569 C CA . ALA A 1 202 ? 9.749 11.607 -5.824 1.00 73.69 202 ALA A CA 1
ATOM 1570 C C . ALA A 1 202 ? 9.062 10.429 -6.515 1.00 73.69 202 ALA A C 1
ATOM 1572 O O . ALA A 1 202 ? 8.559 9.511 -5.864 1.00 73.69 202 ALA A O 1
ATOM 1573 N N . MET A 1 203 ? 9.093 10.448 -7.844 1.00 86.00 203 MET A N 1
ATOM 1574 C CA . MET A 1 203 ? 8.828 9.255 -8.630 1.00 86.00 203 MET A CA 1
ATOM 1575 C C . MET A 1 203 ? 10.066 8.355 -8.563 1.00 86.00 203 MET A C 1
ATOM 1577 O O . MET A 1 203 ? 11.171 8.786 -8.900 1.00 86.00 203 MET A O 1
ATOM 1581 N N . VAL A 1 204 ? 9.893 7.123 -8.088 1.00 89.31 204 VAL A N 1
ATOM 1582 C CA . VAL A 1 204 ? 10.946 6.104 -8.078 1.00 89.31 204 VAL A CA 1
ATOM 1583 C C . VAL A 1 204 ? 10.992 5.480 -9.466 1.00 89.31 204 VAL A C 1
ATOM 1585 O O . VAL A 1 204 ? 10.004 4.905 -9.922 1.00 89.31 204 VAL A O 1
ATOM 1588 N N . SER A 1 205 ? 12.129 5.634 -10.144 1.00 89.12 205 SER A N 1
ATOM 1589 C CA . SER A 1 205 ? 12.276 5.230 -11.542 1.00 89.12 205 SER A CA 1
ATOM 1590 C C . SER A 1 205 ? 12.304 3.713 -11.712 1.00 89.12 205 SER A C 1
ATOM 1592 O O . SER A 1 205 ? 12.861 2.994 -10.882 1.00 89.12 205 SER A O 1
ATOM 1594 N N . ALA A 1 206 ? 11.827 3.233 -12.862 1.00 87.38 206 ALA A N 1
ATOM 1595 C CA . ALA A 1 206 ? 11.928 1.829 -13.248 1.00 87.38 206 ALA A CA 1
ATOM 1596 C C . ALA A 1 206 ? 13.385 1.303 -13.292 1.00 87.38 206 ALA A C 1
ATOM 1598 O O . ALA A 1 206 ? 13.613 0.096 -13.218 1.00 87.38 206 ALA A O 1
ATOM 1599 N N . LEU A 1 207 ? 14.380 2.193 -13.396 1.00 89.00 207 LEU A N 1
ATOM 1600 C CA . LEU A 1 207 ? 15.809 1.850 -13.385 1.00 89.00 207 LEU A CA 1
ATOM 1601 C C . LEU A 1 207 ? 16.341 1.449 -11.999 1.00 89.00 207 LEU A C 1
ATOM 1603 O O . LEU A 1 207 ? 17.422 0.873 -11.901 1.00 89.00 207 LEU A O 1
ATOM 1607 N N . GLU A 1 208 ? 15.590 1.734 -10.935 1.00 91.88 208 GLU A N 1
ATOM 1608 C CA . GLU A 1 208 ? 15.942 1.370 -9.557 1.00 91.88 208 GLU A CA 1
ATOM 1609 C C . GLU A 1 208 ? 15.659 -0.110 -9.247 1.00 91.88 208 GLU A C 1
ATOM 1611 O O . GLU A 1 208 ? 16.031 -0.611 -8.184 1.00 91.88 208 GLU A O 1
ATOM 1616 N N . TRP A 1 209 ? 15.014 -0.834 -10.166 1.00 89.00 209 TRP A N 1
ATOM 1617 C CA . TRP A 1 209 ? 14.781 -2.266 -10.040 1.00 89.00 209 TRP A CA 1
ATOM 1618 C C . TRP A 1 209 ? 15.982 -3.071 -10.523 1.00 89.00 209 TRP A C 1
ATOM 1620 O O . TRP A 1 209 ? 16.502 -2.876 -11.619 1.00 89.00 209 TRP A O 1
ATOM 1630 N N . THR A 1 210 ? 16.388 -4.048 -9.720 1.00 89.81 210 THR A N 1
ATOM 1631 C CA . THR A 1 210 ? 17.449 -5.000 -10.061 1.00 89.81 210 THR A CA 1
ATOM 1632 C C . THR A 1 210 ? 16.877 -6.409 -10.101 1.00 89.81 210 THR A C 1
ATOM 1634 O O . THR A 1 210 ? 16.114 -6.793 -9.217 1.00 89.81 210 THR A O 1
ATOM 1637 N N . VAL A 1 211 ? 17.240 -7.193 -11.117 1.00 87.06 211 VAL A N 1
ATOM 1638 C CA . VAL A 1 211 ? 16.824 -8.599 -11.216 1.00 87.06 211 VAL A CA 1
ATOM 1639 C C . VAL A 1 211 ? 17.503 -9.399 -10.106 1.00 87.06 211 VAL A C 1
ATOM 1641 O O . VAL A 1 211 ? 18.729 -9.448 -10.041 1.00 87.06 211 VAL A O 1
ATOM 1644 N N . LEU A 1 212 ? 16.699 -10.023 -9.248 1.00 85.38 212 LEU A N 1
ATOM 1645 C CA . LEU A 1 212 ? 17.161 -10.919 -8.191 1.00 85.38 212 LEU A CA 1
ATOM 1646 C C . LEU A 1 212 ? 17.168 -12.370 -8.681 1.00 85.38 212 LEU A C 1
ATOM 1648 O O . LEU A 1 212 ? 18.170 -13.067 -8.551 1.00 85.38 212 LEU A O 1
ATOM 1652 N N . TYR A 1 213 ? 16.065 -12.795 -9.301 1.00 82.38 213 TYR A N 1
ATOM 1653 C CA . TYR A 1 213 ? 15.916 -14.124 -9.887 1.00 82.38 213 TYR A CA 1
ATOM 1654 C C . TYR A 1 213 ? 15.283 -14.030 -11.273 1.00 82.38 213 TYR A C 1
ATOM 1656 O O . TYR A 1 213 ? 14.437 -13.172 -11.526 1.00 82.38 213 TYR A O 1
ATOM 1664 N N . ALA A 1 214 ? 15.670 -14.935 -12.167 1.00 80.81 214 ALA A N 1
ATOM 1665 C CA . ALA A 1 214 ? 15.042 -15.087 -13.469 1.00 80.81 214 ALA A CA 1
ATOM 1666 C C . ALA A 1 214 ? 14.943 -16.569 -13.816 1.00 80.81 214 ALA A C 1
ATOM 1668 O O . ALA A 1 214 ? 15.923 -17.311 -13.747 1.00 80.81 214 ALA A O 1
ATOM 1669 N N . PHE A 1 215 ? 13.749 -16.980 -14.208 1.00 74.00 215 PHE A N 1
ATOM 1670 C CA . PHE A 1 215 ? 13.403 -18.352 -14.521 1.00 74.00 215 PHE A CA 1
ATOM 1671 C C . PHE A 1 215 ? 12.948 -18.425 -15.963 1.00 74.00 215 PHE A C 1
ATOM 1673 O O . PHE A 1 215 ? 12.362 -17.480 -16.478 1.00 74.00 215 PHE A O 1
ATOM 1680 N N . ARG A 1 216 ? 13.206 -19.544 -16.628 1.00 73.50 216 ARG A N 1
ATOM 1681 C CA . ARG A 1 216 ? 12.726 -19.801 -17.988 1.00 73.50 216 ARG A CA 1
ATOM 1682 C C . ARG A 1 216 ? 11.521 -20.736 -17.924 1.00 73.50 216 ARG A C 1
ATOM 1684 O O . ARG A 1 216 ? 11.432 -21.545 -17.010 1.00 73.50 216 ARG A O 1
ATOM 1691 N N . TYR A 1 217 ? 10.595 -20.644 -18.874 1.00 67.56 217 TYR A N 1
ATOM 1692 C CA . TYR A 1 217 ? 9.425 -21.536 -18.892 1.00 67.56 217 TYR A CA 1
ATOM 1693 C C . TYR A 1 217 ? 9.765 -23.000 -19.197 1.00 67.56 217 TYR A C 1
ATOM 1695 O O . TYR A 1 217 ? 8.998 -23.892 -18.853 1.00 67.56 217 TYR A O 1
ATOM 1703 N N . ASP A 1 218 ? 10.924 -23.256 -19.804 1.00 68.81 218 ASP A N 1
ATOM 1704 C CA . ASP A 1 218 ? 11.473 -24.600 -20.015 1.00 68.81 218 ASP A CA 1
ATOM 1705 C C . ASP A 1 218 ? 12.160 -25.178 -18.759 1.00 68.81 218 ASP A C 1
ATOM 1707 O O . ASP A 1 218 ? 12.684 -26.294 -18.792 1.00 68.81 218 ASP A O 1
ATOM 1711 N N . TRP A 1 219 ? 12.133 -24.451 -17.636 1.00 63.50 219 TRP A N 1
ATOM 1712 C CA . TRP A 1 219 ? 12.676 -24.891 -16.357 1.00 63.50 219 TRP A CA 1
ATOM 1713 C C . TRP A 1 219 ? 11.837 -26.021 -15.750 1.00 63.50 219 TRP A C 1
ATOM 1715 O O . TRP A 1 219 ? 10.617 -25.914 -15.614 1.00 63.50 219 TRP A O 1
ATOM 1725 N N . ARG A 1 220 ? 12.500 -27.112 -15.350 1.00 55.47 220 ARG A N 1
ATOM 1726 C CA . ARG A 1 220 ? 11.871 -28.229 -14.643 1.00 55.47 220 ARG A CA 1
ATOM 1727 C C . ARG A 1 220 ? 12.159 -28.167 -13.140 1.00 55.47 220 ARG A C 1
ATOM 1729 O O . ARG A 1 220 ? 13.296 -27.978 -12.712 1.00 55.47 220 ARG A O 1
ATOM 1736 N N . VAL A 1 221 ? 11.105 -28.356 -12.346 1.00 55.44 221 VAL A N 1
ATOM 1737 C CA . VAL A 1 221 ? 11.110 -28.302 -10.869 1.00 55.44 221 VAL A CA 1
ATOM 1738 C C . VAL A 1 221 ? 11.985 -29.396 -10.234 1.00 55.44 221 VAL A C 1
ATOM 1740 O O . VAL A 1 221 ? 12.489 -29.229 -9.126 1.00 55.44 221 VAL A O 1
ATOM 1743 N N . ASP A 1 222 ? 12.222 -30.497 -10.947 1.00 59.72 222 ASP A N 1
ATOM 1744 C CA . ASP A 1 222 ? 13.024 -31.645 -10.505 1.00 59.72 222 ASP A CA 1
ATOM 1745 C C . ASP A 1 222 ? 14.528 -31.343 -10.356 1.00 59.72 222 ASP A C 1
ATOM 1747 O O . ASP A 1 222 ? 15.225 -32.060 -9.640 1.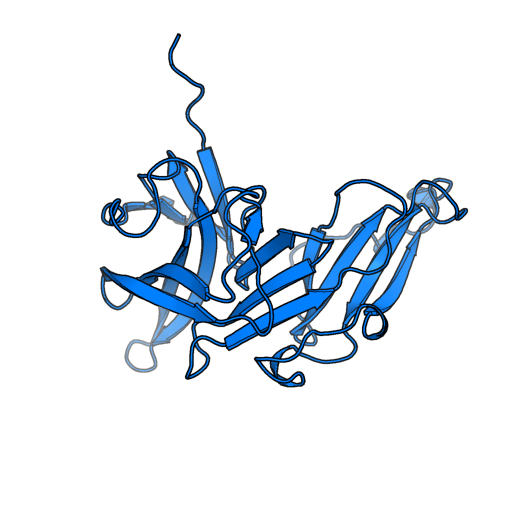00 59.72 222 ASP A O 1
ATOM 1751 N N . GLN A 1 223 ? 15.040 -30.276 -10.976 1.00 54.25 223 GLN A N 1
ATOM 1752 C CA . GLN A 1 223 ? 16.478 -29.979 -10.989 1.00 54.25 223 GLN A CA 1
ATOM 1753 C C . GLN A 1 223 ? 16.963 -29.132 -9.800 1.00 54.25 223 GLN A C 1
ATOM 1755 O O . GLN A 1 223 ? 18.159 -29.133 -9.512 1.00 54.25 223 GLN A O 1
ATOM 1760 N N . TYR A 1 224 ? 16.070 -28.436 -9.081 1.00 48.75 224 TYR A N 1
ATOM 1761 C CA . TYR A 1 224 ? 16.439 -27.544 -7.968 1.00 48.75 224 TYR A CA 1
ATOM 1762 C C . TYR A 1 224 ? 15.371 -27.526 -6.851 1.00 48.75 224 TYR A C 1
ATOM 1764 O O . TYR A 1 224 ? 14.666 -26.531 -6.675 1.00 48.75 224 TYR A O 1
ATOM 1772 N N . PRO A 1 225 ? 15.272 -28.588 -6.028 1.00 44.66 225 PRO A N 1
ATOM 1773 C CA . PRO A 1 225 ? 14.192 -28.769 -5.046 1.00 44.66 225 PRO A CA 1
ATOM 1774 C C . PRO A 1 225 ? 14.184 -27.755 -3.888 1.00 44.66 225 PRO A C 1
ATOM 1776 O O . PRO A 1 225 ? 13.235 -27.713 -3.114 1.00 44.66 225 PRO A O 1
ATOM 1779 N N . ARG A 1 226 ? 15.226 -26.926 -3.742 1.00 41.66 226 ARG A N 1
ATOM 1780 C CA . ARG A 1 226 ? 15.349 -25.963 -2.632 1.00 41.66 226 ARG A CA 1
ATOM 1781 C C . ARG A 1 226 ? 14.632 -24.630 -2.860 1.00 41.66 226 ARG A C 1
ATOM 1783 O O . ARG A 1 226 ? 14.555 -23.845 -1.925 1.00 41.66 226 ARG A O 1
ATOM 1790 N N . LEU A 1 227 ? 14.122 -24.364 -4.066 1.00 44.47 227 LEU A N 1
ATOM 1791 C CA . LEU A 1 227 ? 13.415 -23.110 -4.367 1.00 44.47 227 LEU A CA 1
ATOM 1792 C C . LEU A 1 227 ? 11.911 -23.157 -4.054 1.00 44.47 227 LEU A C 1
ATOM 1794 O O . LEU A 1 227 ? 11.275 -22.111 -3.992 1.00 44.47 227 LEU A O 1
ATOM 1798 N N . ILE A 1 228 ? 11.357 -24.346 -3.798 1.00 38.19 228 ILE A N 1
ATOM 1799 C CA . ILE A 1 228 ? 9.972 -24.537 -3.350 1.00 38.19 228 ILE A CA 1
ATOM 1800 C C . ILE A 1 228 ? 10.008 -25.144 -1.948 1.00 38.19 228 ILE A C 1
ATOM 1802 O O . ILE A 1 228 ? 9.667 -26.301 -1.727 1.00 38.19 228 ILE A O 1
ATOM 1806 N N . ALA A 1 229 ? 10.483 -24.362 -0.988 1.00 29.05 229 ALA A N 1
ATOM 1807 C CA . ALA A 1 229 ? 10.310 -24.665 0.423 1.00 29.05 229 ALA A CA 1
ATOM 1808 C C . ALA A 1 229 ? 9.792 -23.407 1.121 1.00 29.05 229 ALA A C 1
ATOM 1810 O O . ALA A 1 229 ? 10.514 -22.740 1.852 1.00 29.05 229 ALA A O 1
ATOM 1811 N N . PHE A 1 230 ? 8.516 -23.087 0.897 1.00 32.31 230 PHE A N 1
ATOM 1812 C CA . PHE A 1 230 ? 7.732 -22.495 1.976 1.00 32.31 230 PHE A CA 1
ATOM 1813 C C . PHE A 1 230 ? 7.445 -23.636 2.947 1.00 32.31 230 PHE A C 1
ATOM 1815 O O . PHE A 1 230 ? 6.470 -24.368 2.791 1.00 32.31 230 PHE A O 1
ATOM 1822 N N . LEU A 1 231 ? 8.354 -23.849 3.891 1.00 22.83 231 LEU A N 1
ATOM 1823 C CA . LEU A 1 231 ? 8.088 -24.683 5.051 1.00 22.83 231 LEU A CA 1
ATOM 1824 C C . LEU A 1 231 ? 8.287 -23.821 6.297 1.00 22.83 231 LEU A C 1
ATOM 1826 O O . LEU A 1 231 ? 9.349 -23.210 6.431 1.00 22.83 231 LEU A O 1
ATOM 1830 N N . PRO A 1 232 ? 7.285 -23.756 7.187 1.00 29.52 232 PRO A N 1
ATOM 1831 C CA . PRO A 1 232 ? 7.489 -23.238 8.524 1.00 29.52 232 PRO A CA 1
ATOM 1832 C C . PRO A 1 232 ? 8.357 -24.235 9.303 1.00 29.52 232 PRO A C 1
ATOM 1834 O O . PRO A 1 232 ? 8.219 -25.452 9.136 1.00 29.52 232 PRO A O 1
ATOM 1837 N N . ALA A 1 233 ? 9.232 -23.710 10.152 1.00 30.89 233 ALA A N 1
ATOM 1838 C CA . ALA A 1 233 ? 9.685 -24.403 11.350 1.00 30.89 233 ALA A CA 1
ATOM 1839 C C . ALA A 1 233 ? 9.061 -23.689 12.548 1.00 30.89 233 ALA A C 1
ATOM 1841 O O . ALA A 1 233 ? 9.031 -22.437 12.505 1.00 30.89 233 ALA A O 1
#

Foldseek 3Di:
DPDPQDWDWAAEPVRWIWIDRPPWWIWIDDPVVRDIDTADTDPCVQAPRPAKAKEKAKDWDQDPVPSDTDIKMKMKIWHADDPVPQPFQKTKMWMAIPVVSDIDIDIDGELGRWGFDNDHYDYHWPWGQIPPQWIWTWDPPPPPGQIEIEHAADAPDDDPWDWDADPPARWIKIWGARPDPDQWGIWIWTFQDHPVVDDSHDHHYSVRIDTPDIHGPPDDCVPDVVVPDPDDD

Radius of gyration: 18.98 Å; chains: 1; bounding box: 48×47×58 Å

Secondary structure (DSSP, 8-state):
-PPP--EEEEE-TTS-EEEEETTT--EEEETTTTEEEEPPP--TTTS-SS-EEEEEEEEEEEETTTTEEEEEEEEEEEE---GGGTT-SEEEEEEEETTT-SEEEEEEE-SS---B-TT--EESSEEEEETTTEEEEEESSSTT-EEEEEEPPP-SSS---EEEE-TTT--EEEEEE-TTTSS--EEEEEESS-GGGS-TTSEEPGGGEEEEEE--TT--GGG-GGGS-----

pLDDT: mean 73.2, std 15.0, range [22.83, 92.56]

Organism: NCBI:txid479676